Protein AF-A0A1G1I0J4-F1 (afdb_monomer)

Solvent-accessible surface area (backbone atoms only — not comparable to full-atom values): 11864 Å² total; per-residue (Å²): 143,89,82,72,76,65,64,62,59,55,53,54,56,58,59,62,63,64,77,77,73,84,79,89,71,80,68,67,68,74,65,78,72,69,70,76,75,71,46,73,70,61,49,38,72,76,44,68,74,47,47,76,44,82,46,76,45,63,32,46,61,67,43,21,49,52,41,18,64,76,69,74,46,91,80,60,48,61,62,40,74,49,57,38,31,46,31,34,56,61,92,81,60,100,81,50,75,71,26,33,30,38,54,45,80,39,81,52,100,79,42,57,27,37,37,35,42,26,30,37,92,53,20,39,75,45,67,48,70,78,46,41,80,60,39,90,69,63,48,66,76,59,54,56,70,47,52,76,43,42,90,90,51,55,59,51,50,36,85,49,84,69,35,64,76,76,39,76,72,40,39,74,45,45,86,99,34,52,70,60,39,36,49,52,33,50,51,54,52,50,50,43,44,48,28,56,64,71,73,74

Mean predicted aligned error: 11.21 Å

Secondary structure (DSSP, 8-state):
--SSSSHHHHHHHHHHSSSSS------------------HHHHHHHSTTEEEEEEEEEPPHHHHHHHHHHHTS----TT-EEEEEEEEETTT-TT-EEEEEEEEEEEETTEEEEEEEEEETTEEEEEEEEE-TTGGG--HHHHHTTTT--TTS--PBP-STTHHHHSSSPBPPPTT-HHHHHHHHHHHHHHHHHHHHHT-

Structure (mmCIF, N/CA/C/O backbone):
data_AF-A0A1G1I0J4-F1
#
_entry.id   AF-A0A1G1I0J4-F1
#
loop_
_atom_site.group_PDB
_atom_site.id
_atom_site.type_symbol
_atom_site.label_atom_id
_atom_site.label_alt_id
_atom_site.label_comp_id
_atom_site.label_asym_id
_atom_site.label_entity_id
_atom_site.label_seq_id
_atom_site.pdbx_PDB_ins_code
_atom_site.Cartn_x
_atom_site.Cartn_y
_atom_site.Cartn_z
_atom_site.occupancy
_atom_site.B_iso_or_equiv
_atom_site.auth_seq_id
_atom_site.auth_comp_id
_atom_site.auth_asym_id
_atom_site.auth_atom_id
_atom_site.pdbx_PDB_model_num
ATOM 1 N N . MET A 1 1 ? 37.172 71.445 -24.345 1.00 48.84 1 MET A N 1
ATOM 2 C CA . MET A 1 1 ? 36.444 70.303 -24.954 1.00 48.84 1 MET A CA 1
ATOM 3 C C . MET A 1 1 ? 36.468 69.061 -24.043 1.00 48.84 1 MET A C 1
ATOM 5 O O . MET A 1 1 ? 37.075 68.057 -24.376 1.00 48.84 1 MET A O 1
ATOM 9 N N . ARG A 1 2 ? 35.811 69.109 -22.872 1.00 50.59 2 ARG A N 1
ATOM 10 C CA . ARG A 1 2 ? 35.759 68.009 -21.875 1.00 50.59 2 ARG A CA 1
ATOM 11 C C . ARG A 1 2 ? 34.320 67.777 -21.378 1.00 50.59 2 ARG A C 1
ATOM 13 O O . ARG A 1 2 ? 34.053 67.747 -20.187 1.00 50.59 2 ARG A O 1
ATOM 20 N N . ARG A 1 3 ? 33.352 67.701 -22.297 1.00 47.78 3 ARG A N 1
ATOM 21 C CA . ARG A 1 3 ? 31.921 67.543 -21.949 1.00 47.78 3 ARG A CA 1
ATOM 22 C C . ARG A 1 3 ? 31.198 66.412 -22.685 1.00 47.78 3 ARG A C 1
ATOM 24 O O . ARG A 1 3 ? 29.986 66.318 -22.596 1.00 47.78 3 ARG A O 1
ATOM 31 N N . ARG A 1 4 ? 31.924 65.539 -23.396 1.00 47.69 4 ARG A N 1
ATOM 32 C CA . ARG A 1 4 ? 31.328 64.404 -24.130 1.00 47.69 4 ARG A CA 1
ATOM 33 C C . ARG A 1 4 ? 31.640 63.023 -23.551 1.00 47.69 4 ARG A C 1
ATOM 35 O O . ARG A 1 4 ? 31.017 62.062 -23.966 1.00 47.69 4 ARG A O 1
ATOM 42 N N . GLN A 1 5 ? 32.545 62.904 -22.579 1.00 46.12 5 GLN A N 1
ATOM 43 C CA . GLN A 1 5 ? 32.980 61.596 -22.062 1.00 46.12 5 GLN A CA 1
ATOM 44 C C . GLN A 1 5 ? 32.157 61.061 -20.879 1.00 46.12 5 GLN A C 1
ATOM 46 O O . GLN A 1 5 ? 32.266 59.884 -20.551 1.00 46.12 5 GLN A O 1
ATOM 51 N N . ILE A 1 6 ? 31.325 61.894 -20.245 1.00 49.91 6 ILE A N 1
ATOM 52 C CA . ILE A 1 6 ? 30.558 61.489 -19.054 1.00 49.91 6 ILE A CA 1
ATOM 53 C C . ILE A 1 6 ? 29.229 60.822 -19.450 1.00 49.91 6 ILE A C 1
ATOM 55 O O . ILE A 1 6 ? 28.788 59.893 -18.782 1.00 49.91 6 ILE A O 1
ATOM 59 N N . HIS A 1 7 ? 28.621 61.206 -20.578 1.00 43.75 7 HIS A N 1
ATOM 60 C CA . HIS A 1 7 ? 27.317 60.663 -20.981 1.00 43.75 7 HIS A CA 1
ATOM 61 C C . HIS A 1 7 ? 27.368 59.222 -21.508 1.00 43.75 7 HIS A C 1
ATOM 63 O O . HIS A 1 7 ? 26.403 58.491 -21.328 1.00 43.75 7 HIS A O 1
ATOM 69 N N . TYR A 1 8 ? 28.499 58.759 -22.050 1.00 46.84 8 TYR A N 1
ATOM 70 C CA . TYR A 1 8 ? 28.613 57.369 -22.519 1.00 46.84 8 TYR A CA 1
ATOM 71 C C . TYR A 1 8 ? 28.817 56.350 -21.390 1.00 46.84 8 TYR A C 1
ATOM 73 O O . TYR A 1 8 ? 28.480 55.184 -21.560 1.00 46.84 8 TYR A O 1
ATOM 81 N N . ARG A 1 9 ? 29.331 56.767 -20.223 1.00 45.78 9 ARG A N 1
ATOM 82 C CA . ARG A 1 9 ? 29.515 55.860 -19.074 1.00 45.78 9 ARG A CA 1
ATOM 83 C C . ARG A 1 9 ? 28.232 55.642 -18.279 1.00 45.78 9 ARG A C 1
ATOM 85 O O . ARG A 1 9 ? 28.020 54.545 -17.781 1.00 45.78 9 ARG A O 1
ATOM 92 N N . VAL A 1 10 ? 27.368 56.654 -18.199 1.00 49.25 10 VAL A N 1
ATOM 93 C CA . VAL A 1 10 ? 26.094 56.544 -17.472 1.00 49.25 10 VAL A CA 1
ATOM 94 C C . VAL A 1 10 ? 25.085 55.705 -18.260 1.00 49.25 10 VAL A C 1
ATOM 96 O O . VAL A 1 10 ? 24.436 54.846 -17.680 1.00 49.25 10 VAL A O 1
ATOM 99 N N . VAL A 1 11 ? 25.029 55.852 -19.590 1.00 50.38 11 VAL A N 1
ATOM 100 C CA . VAL A 1 11 ? 24.105 55.060 -20.425 1.00 50.38 11 VAL A CA 1
ATOM 101 C C . VAL A 1 11 ? 24.489 53.574 -20.464 1.00 50.38 11 VAL A C 1
ATOM 103 O O . VAL A 1 11 ? 23.606 52.722 -20.452 1.00 50.38 11 VAL A O 1
ATOM 106 N N . LEU A 1 12 ? 25.786 53.238 -20.437 1.00 47.47 12 LEU A N 1
ATOM 107 C CA . LEU A 1 12 ? 26.230 51.838 -20.481 1.00 47.47 12 LEU A CA 1
ATOM 108 C C . LEU A 1 12 ? 25.919 51.072 -19.180 1.00 47.47 12 LEU A C 1
ATOM 110 O O . LEU A 1 12 ? 25.590 49.891 -19.228 1.00 47.47 12 LEU A O 1
ATOM 114 N N . ILE A 1 13 ? 25.975 51.742 -18.024 1.00 51.25 13 ILE A N 1
ATOM 115 C CA . ILE A 1 13 ? 25.652 51.124 -16.726 1.00 51.25 13 ILE A CA 1
ATOM 116 C C . ILE A 1 13 ? 24.133 50.958 -16.570 1.00 51.25 13 ILE A C 1
ATOM 118 O O . ILE A 1 13 ? 23.676 49.953 -16.030 1.00 51.25 13 ILE A O 1
ATOM 122 N N . SER A 1 14 ? 23.336 51.882 -17.116 1.00 48.25 14 SER A N 1
ATOM 123 C CA . SER A 1 14 ? 21.875 51.753 -17.131 1.00 48.25 14 SER A CA 1
ATOM 124 C C . SER A 1 14 ? 21.368 50.675 -18.097 1.00 48.25 14 SER A C 1
ATOM 126 O O . SER A 1 14 ? 20.328 50.084 -17.826 1.00 48.25 14 SER A O 1
ATOM 128 N N . LEU A 1 15 ? 22.096 50.365 -19.180 1.00 46.62 15 LEU A N 1
ATOM 129 C CA . LEU A 1 15 ? 21.733 49.262 -20.083 1.00 46.62 15 LEU A CA 1
ATOM 130 C C . LEU A 1 15 ? 22.139 47.878 -19.546 1.00 46.62 15 LEU A C 1
ATOM 132 O O . LEU A 1 15 ? 21.478 46.893 -19.863 1.00 46.62 15 LEU A O 1
ATOM 136 N N . LEU A 1 16 ? 23.186 47.787 -18.714 1.00 46.91 16 LEU A N 1
ATOM 137 C CA . LEU A 1 16 ? 23.598 46.514 -18.100 1.00 46.91 16 LEU A CA 1
ATOM 138 C C . LEU A 1 16 ? 22.706 46.095 -16.915 1.00 46.91 16 LEU A C 1
ATOM 140 O O . LEU A 1 16 ? 22.648 44.915 -16.584 1.00 46.91 16 LEU A O 1
ATOM 144 N N . GLY A 1 17 ? 22.000 47.041 -16.286 1.00 44.47 17 GLY A N 1
ATOM 145 C CA . GLY A 1 17 ? 21.121 46.779 -15.138 1.00 44.47 17 GLY A CA 1
ATOM 146 C C . GLY A 1 17 ? 19.719 46.267 -15.491 1.00 44.47 17 GLY A C 1
ATOM 147 O O . GLY A 1 17 ? 19.030 45.747 -14.621 1.00 44.47 17 GLY A O 1
ATOM 148 N N . VAL A 1 18 ? 19.294 46.384 -16.754 1.00 48.28 18 VAL A N 1
ATOM 149 C CA . VAL A 1 18 ? 17.933 46.011 -17.200 1.00 48.28 18 VAL A CA 1
ATOM 150 C C . VAL A 1 18 ? 17.879 44.601 -17.812 1.00 48.28 18 VAL A C 1
ATOM 152 O O . VAL A 1 18 ? 16.803 44.048 -17.996 1.00 48.28 18 VAL A O 1
ATOM 155 N N . LEU A 1 19 ? 19.028 43.958 -18.048 1.00 47.59 19 LEU A N 1
ATOM 156 C CA . LEU A 1 19 ? 19.106 42.587 -18.580 1.00 47.59 19 LEU A CA 1
ATOM 157 C C . LEU A 1 19 ? 19.228 41.490 -17.506 1.00 47.59 19 LEU A C 1
ATOM 159 O O . LEU A 1 19 ? 19.313 40.316 -17.852 1.00 47.59 19 LEU A O 1
ATOM 163 N N . LEU A 1 20 ? 19.228 41.840 -16.215 1.00 47.88 20 LEU A N 1
ATOM 164 C CA . LEU A 1 20 ? 19.399 40.878 -15.111 1.00 47.88 20 LEU A CA 1
ATOM 165 C C . LEU A 1 20 ? 18.133 40.618 -14.287 1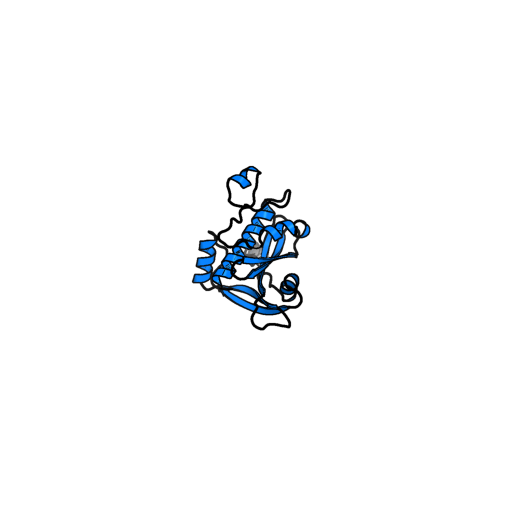.00 47.88 20 LEU A C 1
ATOM 167 O O . LEU A 1 20 ? 18.169 39.837 -13.340 1.00 47.88 20 LEU A O 1
ATOM 171 N N . VAL A 1 21 ? 17.006 41.234 -14.642 1.00 48.47 21 VAL A N 1
ATOM 172 C CA . VAL A 1 21 ? 15.746 41.063 -13.913 1.00 48.47 21 VAL A CA 1
ATOM 173 C C . VAL A 1 21 ? 14.610 40.907 -14.912 1.00 48.47 21 VAL A C 1
ATOM 175 O O . VAL A 1 21 ? 13.925 41.876 -15.210 1.00 48.47 21 VAL A O 1
ATOM 178 N N . GLN A 1 22 ? 14.447 39.697 -15.456 1.00 45.75 22 GLN A N 1
ATOM 179 C CA . GLN A 1 22 ? 13.156 39.012 -15.647 1.00 45.75 22 GLN A CA 1
ATOM 180 C C . GLN A 1 22 ? 13.304 37.775 -16.542 1.00 45.75 22 GLN A C 1
ATOM 182 O O . GLN A 1 22 ? 13.913 37.829 -17.604 1.00 45.75 22 GLN A O 1
ATOM 187 N N . GLY A 1 23 ? 12.695 36.670 -16.102 1.00 37.25 23 GLY A N 1
ATOM 188 C CA . GLY A 1 23 ? 12.593 35.416 -16.849 1.00 37.25 23 GLY A CA 1
ATOM 189 C C . GLY A 1 23 ? 13.261 34.257 -16.115 1.00 37.25 23 GLY A C 1
ATOM 190 O O . GLY A 1 23 ? 14.267 33.729 -16.560 1.00 37.25 23 GLY A O 1
ATOM 191 N N . CYS A 1 24 ? 12.837 33.935 -14.894 1.00 47.84 24 CYS A N 1
ATOM 192 C CA . CYS A 1 24 ? 11.869 32.848 -14.698 1.00 47.84 24 CYS A CA 1
A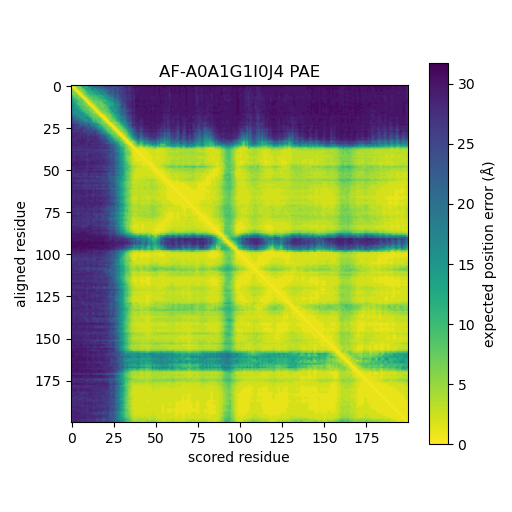TOM 193 C C . CYS A 1 24 ? 12.248 31.559 -15.445 1.00 47.84 24 CYS A C 1
ATOM 195 O O . CYS A 1 24 ? 11.543 31.106 -16.336 1.00 47.84 24 CYS A O 1
ATOM 197 N N . ALA A 1 25 ? 13.329 30.929 -15.004 1.00 40.66 25 ALA A N 1
ATOM 198 C CA . ALA A 1 25 ? 13.389 29.478 -14.949 1.00 40.66 25 ALA A CA 1
ATOM 199 C C . ALA A 1 25 ? 13.874 29.083 -13.552 1.00 40.66 25 ALA A C 1
ATOM 201 O O . ALA A 1 25 ? 14.866 28.385 -13.382 1.00 40.66 25 ALA A O 1
ATOM 202 N N . TYR A 1 26 ? 13.110 29.488 -12.532 1.00 37.84 26 TYR A N 1
ATOM 203 C CA . TYR A 1 26 ? 12.884 28.576 -11.416 1.00 37.84 26 TYR A CA 1
ATOM 204 C C . TYR A 1 26 ? 12.003 27.452 -11.980 1.00 37.84 26 TYR A C 1
ATOM 206 O O . TYR A 1 26 ? 10.824 27.332 -11.671 1.00 37.84 26 TYR A O 1
ATOM 214 N N . LEU A 1 27 ? 12.590 26.639 -12.866 1.00 34.12 27 LEU A N 1
ATOM 215 C CA . LEU A 1 27 ? 12.359 25.212 -12.817 1.00 34.12 27 LEU A CA 1
ATOM 216 C C . LEU A 1 27 ? 12.890 24.854 -11.438 1.00 34.12 27 LEU A C 1
ATOM 218 O O . LEU A 1 27 ? 14.065 24.538 -11.251 1.00 34.12 27 LEU A O 1
ATOM 222 N N . GLN A 1 28 ? 12.006 25.020 -10.454 1.00 35.97 28 GLN A N 1
ATOM 223 C CA . GLN A 1 28 ? 11.907 24.096 -9.356 1.00 35.97 28 GLN A CA 1
ATOM 224 C C . GLN A 1 28 ? 12.055 22.759 -10.066 1.00 35.97 28 GLN A C 1
ATOM 226 O O . GLN A 1 28 ? 11.163 22.339 -10.802 1.00 35.97 28 GLN A O 1
ATOM 231 N N . HIS A 1 29 ? 13.266 22.194 -10.007 1.00 33.12 29 HIS A N 1
ATOM 232 C CA . HIS A 1 29 ? 13.394 20.764 -10.116 1.00 33.12 29 HIS A CA 1
ATOM 233 C C . HIS A 1 29 ? 12.263 20.301 -9.211 1.00 33.12 29 HIS A C 1
ATOM 235 O O . HIS A 1 29 ? 12.288 20.587 -8.010 1.00 33.12 29 HIS A O 1
ATOM 241 N N . GLU A 1 30 ? 11.214 19.730 -9.811 1.00 35.47 30 GLU A N 1
ATOM 242 C CA . GLU A 1 30 ? 10.551 18.603 -9.198 1.00 35.47 30 GLU A CA 1
ATOM 243 C C . GLU A 1 30 ? 11.722 17.803 -8.677 1.00 35.47 30 GLU A C 1
ATOM 245 O O . GLU A 1 30 ? 12.489 17.215 -9.445 1.00 35.47 30 GLU A O 1
ATOM 250 N N . THR A 1 31 ? 11.993 17.996 -7.385 1.00 34.91 31 THR A N 1
ATOM 251 C CA . THR A 1 31 ? 12.846 17.138 -6.606 1.00 34.91 31 THR A CA 1
ATOM 252 C C . THR A 1 31 ? 12.400 15.791 -7.101 1.00 34.91 31 THR A C 1
ATOM 254 O O . THR A 1 31 ? 11.210 15.495 -6.972 1.00 34.91 31 THR A O 1
ATOM 257 N N . GLN A 1 32 ? 13.273 15.077 -7.819 1.00 37.56 32 GLN A N 1
ATOM 258 C CA . GLN A 1 32 ? 13.040 13.675 -8.088 1.00 37.56 32 GLN A CA 1
ATOM 259 C C . GLN A 1 32 ? 12.699 13.151 -6.705 1.00 37.56 32 GLN A C 1
ATOM 261 O O . GLN A 1 32 ? 13.564 13.155 -5.825 1.00 37.56 32 GLN A O 1
ATOM 266 N N . GLU A 1 33 ? 11.404 12.933 -6.457 1.00 40.75 33 GLU A N 1
ATOM 267 C CA . GLU A 1 33 ? 10.900 12.392 -5.216 1.00 40.75 33 GLU A CA 1
ATOM 268 C C . GLU A 1 33 ? 11.506 11.009 -5.278 1.00 40.75 33 GLU A C 1
ATOM 270 O O . GLU A 1 33 ? 10.964 10.121 -5.930 1.00 40.75 33 GLU A O 1
ATOM 275 N N . HIS A 1 34 ? 12.732 10.871 -4.762 1.00 39.94 34 HIS A N 1
ATOM 276 C CA . HIS A 1 34 ? 13.347 9.579 -4.600 1.00 39.94 34 HIS A CA 1
ATOM 277 C C . HIS A 1 34 ? 12.283 8.803 -3.838 1.00 39.94 34 HIS A C 1
ATOM 279 O O . HIS A 1 34 ? 11.911 9.253 -2.743 1.00 39.94 34 HIS A O 1
ATOM 285 N N . PRO A 1 35 ? 11.703 7.753 -4.446 1.00 53.16 35 PRO A N 1
ATOM 286 C CA . PRO A 1 35 ? 10.602 7.041 -3.830 1.00 53.16 35 PRO A CA 1
ATOM 287 C C . PRO A 1 35 ? 11.058 6.684 -2.423 1.00 53.16 35 PRO A C 1
ATOM 289 O O . PRO A 1 35 ? 12.215 6.286 -2.248 1.00 53.16 35 PRO A O 1
ATOM 292 N N . ILE A 1 36 ? 10.211 6.945 -1.419 1.00 63.41 36 ILE A N 1
ATOM 293 C CA . ILE A 1 36 ? 10.566 6.710 -0.018 1.00 63.41 36 ILE A CA 1
ATOM 294 C C . ILE A 1 36 ? 11.090 5.277 0.056 1.00 63.41 36 ILE A C 1
ATOM 296 O O . ILE A 1 36 ? 10.346 4.324 -0.169 1.00 63.41 36 ILE A O 1
ATOM 300 N N . ALA A 1 37 ? 12.395 5.133 0.278 1.00 77.88 37 ALA A N 1
ATOM 301 C CA . ALA A 1 37 ? 13.033 3.838 0.157 1.00 77.88 37 ALA A CA 1
ATOM 302 C C . ALA A 1 37 ? 12.623 2.991 1.361 1.00 77.88 37 ALA A C 1
ATOM 304 O O . ALA A 1 37 ? 12.864 3.367 2.514 1.00 77.88 37 ALA A O 1
ATOM 305 N N . ILE A 1 38 ? 11.986 1.853 1.095 1.00 89.25 38 ILE A N 1
ATOM 306 C CA . ILE A 1 38 ? 11.718 0.849 2.118 1.00 89.25 38 ILE A CA 1
ATOM 307 C C . ILE A 1 38 ? 13.042 0.356 2.711 1.00 89.25 38 ILE A C 1
ATOM 309 O O . ILE A 1 38 ? 14.005 0.089 1.993 1.00 89.25 38 ILE A O 1
ATOM 313 N N . THR A 1 39 ? 13.095 0.219 4.033 1.00 91.38 39 THR A N 1
ATOM 314 C CA . THR A 1 39 ? 14.265 -0.300 4.751 1.00 91.38 39 THR A CA 1
ATOM 315 C C . THR A 1 39 ? 13.979 -1.663 5.379 1.00 91.38 39 THR A C 1
ATOM 317 O O . THR A 1 39 ? 12.829 -2.033 5.612 1.00 91.38 39 THR A O 1
ATOM 320 N N . GLU A 1 40 ? 15.028 -2.406 5.741 1.00 90.94 40 GLU A N 1
ATOM 321 C CA . GLU A 1 40 ? 14.878 -3.669 6.480 1.00 90.94 40 GLU A CA 1
ATOM 322 C C . GLU A 1 40 ? 14.123 -3.471 7.804 1.00 90.94 40 GLU A C 1
ATOM 324 O O . GLU A 1 40 ? 13.311 -4.308 8.198 1.00 90.94 40 GLU A O 1
ATOM 329 N N . ARG A 1 41 ? 14.339 -2.330 8.475 1.00 91.50 41 ARG A N 1
ATOM 330 C CA . ARG A 1 41 ? 13.622 -1.982 9.706 1.00 91.50 41 ARG A CA 1
ATOM 331 C C . ARG A 1 41 ? 12.120 -1.866 9.464 1.00 91.50 41 ARG A C 1
ATOM 333 O O . ARG A 1 41 ? 11.350 -2.292 10.318 1.00 91.50 41 ARG A O 1
ATOM 340 N N . ASP A 1 42 ? 11.723 -1.338 8.312 1.00 92.25 42 ASP A N 1
ATOM 341 C CA . ASP A 1 42 ? 10.318 -1.223 7.932 1.00 92.25 42 ASP A CA 1
ATOM 342 C C . ASP A 1 42 ? 9.697 -2.607 7.709 1.00 92.25 42 ASP A C 1
ATOM 344 O O . ASP A 1 42 ? 8.649 -2.918 8.272 1.00 92.25 42 ASP A O 1
ATOM 348 N N . ALA A 1 43 ? 10.385 -3.496 6.986 1.00 90.44 43 ALA A N 1
ATOM 349 C CA . ALA A 1 43 ? 9.939 -4.881 6.823 1.00 90.44 43 ALA A CA 1
ATOM 350 C C . ALA A 1 43 ? 9.849 -5.628 8.171 1.00 90.44 43 ALA A C 1
ATOM 352 O O . ALA A 1 43 ? 8.921 -6.412 8.401 1.00 90.44 43 ALA A O 1
ATOM 353 N N . ALA A 1 44 ? 10.770 -5.342 9.095 1.00 91.50 44 ALA A N 1
ATOM 354 C CA . ALA A 1 44 ? 10.786 -5.920 10.433 1.00 91.50 44 ALA A CA 1
ATOM 355 C C . ALA A 1 44 ? 9.650 -5.431 11.345 1.00 91.50 44 ALA A C 1
ATOM 357 O O . ALA A 1 44 ? 9.313 -6.146 12.292 1.00 91.50 44 ALA A O 1
ATOM 358 N N . LEU A 1 45 ? 9.038 -4.269 11.066 1.00 91.94 45 LEU A N 1
ATOM 359 C CA . LEU A 1 45 ? 7.822 -3.828 11.762 1.00 91.94 45 LEU A CA 1
ATOM 360 C C . LEU A 1 45 ? 6.666 -4.800 11.506 1.00 91.94 45 LEU A C 1
ATOM 362 O O . LEU A 1 45 ? 5.944 -5.152 12.436 1.00 91.94 45 LEU A O 1
ATOM 366 N N . LEU A 1 46 ? 6.516 -5.271 10.263 1.00 91.38 46 LEU A N 1
ATOM 367 C CA . LEU A 1 46 ? 5.466 -6.228 9.916 1.00 91.38 46 LEU A CA 1
ATOM 368 C C . LEU A 1 46 ? 5.834 -7.656 10.313 1.00 91.38 46 LEU A C 1
ATOM 370 O O . LEU A 1 46 ? 4.986 -8.377 10.835 1.00 91.38 46 LEU A O 1
ATOM 374 N N . HIS A 1 47 ? 7.078 -8.080 10.092 1.00 90.88 47 HIS A N 1
ATOM 375 C CA . HIS A 1 47 ? 7.479 -9.485 10.232 1.00 90.88 47 HIS A CA 1
ATOM 376 C C . HIS A 1 47 ? 8.705 -9.671 11.125 1.00 90.88 47 HIS A C 1
ATOM 378 O O . HIS A 1 47 ? 9.743 -10.127 10.643 1.00 90.88 47 HIS A O 1
ATOM 384 N N . PRO A 1 48 ? 8.605 -9.395 12.438 1.00 87.75 48 PRO A N 1
ATOM 385 C CA . PRO A 1 48 ? 9.747 -9.475 13.338 1.00 87.75 48 PRO A CA 1
ATOM 386 C C . PRO A 1 48 ? 10.350 -10.884 13.351 1.00 87.75 48 PRO A C 1
ATOM 388 O O . PRO A 1 48 ? 9.633 -11.885 13.345 1.00 87.75 48 PRO A O 1
ATOM 391 N N . ARG A 1 49 ? 11.684 -10.961 13.452 1.00 86.12 49 ARG A N 1
ATOM 392 C CA . ARG A 1 49 ? 12.456 -12.222 13.454 1.00 86.12 49 ARG A CA 1
ATOM 393 C C . ARG A 1 49 ? 12.333 -13.018 12.146 1.00 86.12 49 ARG A C 1
ATOM 395 O O . ARG A 1 49 ? 12.268 -14.247 12.166 1.00 86.12 49 ARG A O 1
ATOM 402 N N . SER A 1 50 ? 12.330 -12.318 11.019 1.00 88.69 50 SER A N 1
ATOM 403 C CA . SER A 1 50 ? 12.399 -12.917 9.685 1.00 88.69 50 SER A CA 1
ATOM 404 C C . SER A 1 50 ? 13.746 -12.636 9.027 1.00 88.69 50 SER A C 1
ATOM 406 O O . SER A 1 50 ? 14.529 -11.820 9.510 1.00 88.69 50 SER A O 1
ATOM 408 N N . ARG A 1 51 ? 14.025 -13.337 7.930 1.00 88.38 51 ARG A N 1
ATOM 409 C CA . ARG A 1 51 ? 15.092 -12.982 6.997 1.00 88.38 51 ARG A CA 1
ATOM 410 C C . ARG A 1 51 ? 14.490 -12.139 5.880 1.00 88.38 51 ARG A C 1
ATOM 412 O O . ARG A 1 51 ? 13.430 -12.487 5.358 1.00 88.38 51 ARG A O 1
ATOM 419 N N . TYR A 1 52 ? 15.197 -11.081 5.504 1.00 90.62 52 TYR A N 1
ATOM 420 C CA . TYR A 1 52 ? 14.760 -10.125 4.495 1.00 90.62 52 TYR A CA 1
ATOM 421 C C . TYR A 1 52 ? 15.748 -10.110 3.330 1.00 90.62 52 TYR A C 1
ATOM 423 O O . TYR A 1 52 ? 16.962 -10.133 3.539 1.00 90.62 52 TYR A O 1
ATOM 431 N N . VAL A 1 53 ? 15.230 -10.080 2.106 1.00 90.94 53 VAL A N 1
ATOM 432 C CA . VAL A 1 53 ? 16.020 -9.880 0.888 1.00 90.94 53 VAL A CA 1
ATOM 433 C C . VAL A 1 53 ? 15.451 -8.667 0.171 1.00 90.94 53 VAL A C 1
ATOM 435 O O . VAL A 1 53 ? 14.264 -8.637 -0.140 1.00 90.94 53 VAL A O 1
ATOM 438 N N . SER A 1 54 ? 16.282 -7.646 -0.028 1.00 93.31 54 SER A N 1
ATOM 439 C CA . SER A 1 54 ? 15.879 -6.430 -0.732 1.00 93.31 54 SER A CA 1
ATOM 440 C C . SER A 1 54 ? 15.885 -6.669 -2.236 1.00 93.31 54 SER A C 1
ATOM 442 O O . SER A 1 54 ? 16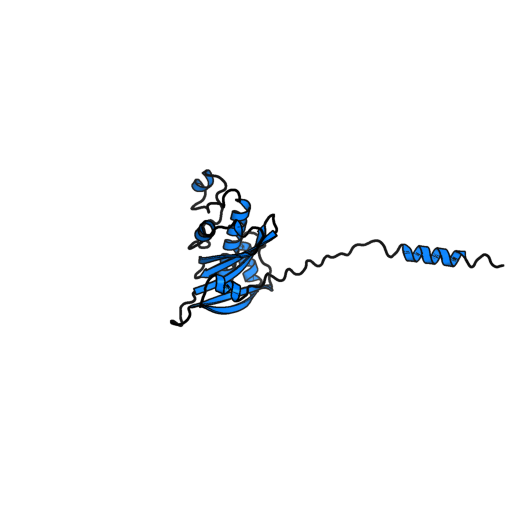.841 -7.229 -2.775 1.00 93.31 54 SER A O 1
ATOM 444 N N . HIS A 1 55 ? 14.838 -6.203 -2.904 1.00 91.88 55 HIS A N 1
ATOM 445 C CA . HIS A 1 55 ? 14.708 -6.207 -4.348 1.00 91.88 55 HIS A CA 1
ATOM 446 C C . HIS A 1 55 ? 14.411 -4.794 -4.833 1.00 91.88 55 HIS A C 1
ATOM 448 O O . HIS A 1 55 ? 13.612 -4.071 -4.243 1.00 91.88 55 HIS A O 1
ATOM 454 N N . HIS A 1 56 ? 15.059 -4.428 -5.932 1.00 91.75 56 HIS A N 1
ATOM 455 C CA . HIS A 1 56 ? 14.798 -3.202 -6.667 1.00 91.75 56 HIS A CA 1
ATOM 456 C C . HIS A 1 56 ? 14.668 -3.587 -8.132 1.00 91.75 56 HIS A C 1
ATOM 458 O O . HIS A 1 56 ? 15.571 -4.223 -8.683 1.00 91.75 56 HIS A O 1
ATOM 464 N N . ARG A 1 57 ? 13.535 -3.259 -8.745 1.00 89.88 57 ARG A N 1
ATOM 465 C CA . ARG A 1 57 ? 13.237 -3.660 -10.116 1.00 89.88 57 ARG A CA 1
ATOM 466 C C . ARG A 1 57 ? 12.619 -2.503 -10.880 1.00 89.88 57 ARG A C 1
ATOM 468 O O . ARG A 1 57 ? 11.659 -1.900 -10.416 1.00 89.88 57 ARG A O 1
ATOM 475 N N . HIS A 1 58 ? 13.169 -2.230 -12.055 1.00 93.00 58 HIS A N 1
ATOM 476 C CA . HIS A 1 58 ? 12.565 -1.312 -13.010 1.00 93.00 58 HIS A CA 1
ATOM 477 C C . HIS A 1 58 ? 11.362 -1.982 -13.674 1.00 93.00 58 HIS A C 1
ATOM 479 O O . HIS A 1 58 ? 11.463 -3.126 -14.133 1.00 93.00 58 HIS A O 1
ATOM 485 N N . LEU A 1 59 ? 10.233 -1.278 -13.720 1.00 94.12 59 LEU A N 1
ATOM 486 C CA . LEU A 1 59 ? 9.046 -1.749 -14.422 1.00 94.12 59 LEU A CA 1
ATOM 487 C C . LEU A 1 59 ? 9.289 -1.751 -15.927 1.00 94.12 59 LEU A C 1
ATOM 489 O O . LEU A 1 59 ? 9.687 -0.746 -16.518 1.00 94.12 59 LEU A O 1
ATOM 493 N N . SER A 1 60 ? 8.982 -2.870 -16.578 1.00 96.00 60 SER A N 1
ATOM 494 C CA . SER A 1 60 ? 8.880 -2.872 -18.034 1.00 96.00 60 SER A CA 1
ATOM 495 C C . SER A 1 60 ? 7.690 -2.022 -18.498 1.00 96.00 60 SER A C 1
ATOM 497 O O . SER A 1 60 ? 6.733 -1.787 -17.757 1.00 96.00 60 SER A O 1
ATOM 499 N N . THR A 1 61 ? 7.710 -1.593 -19.764 1.00 97.12 61 THR A N 1
ATOM 500 C CA . THR A 1 61 ? 6.572 -0.896 -20.388 1.00 97.12 61 THR A CA 1
ATOM 501 C C . THR A 1 61 ? 5.277 -1.698 -20.269 1.00 97.12 61 THR A C 1
ATOM 503 O O . THR A 1 61 ? 4.220 -1.131 -20.015 1.00 97.12 61 THR A O 1
ATOM 506 N N . GLU A 1 62 ? 5.364 -3.019 -20.427 1.00 97.00 62 GLU A N 1
ATOM 507 C CA . GLU A 1 62 ? 4.213 -3.913 -20.353 1.00 97.00 62 GLU A CA 1
ATOM 508 C C . GLU A 1 62 ? 3.657 -4.027 -18.927 1.00 97.00 62 GLU A C 1
ATOM 510 O O . GLU A 1 62 ? 2.443 -3.996 -18.744 1.00 97.00 62 GLU A O 1
ATOM 515 N N . GLU A 1 63 ? 4.518 -4.104 -17.911 1.00 97.19 63 GLU A N 1
ATOM 516 C CA . GLU A 1 63 ? 4.083 -4.125 -16.508 1.00 97.19 63 GLU A CA 1
ATOM 517 C C . GLU A 1 63 ? 3.424 -2.812 -16.104 1.00 97.19 63 GLU A C 1
ATOM 519 O O . GLU A 1 63 ? 2.323 -2.829 -15.558 1.00 97.19 63 GLU A O 1
ATOM 524 N N . SER A 1 64 ? 4.045 -1.677 -16.437 1.00 97.12 64 SER A N 1
ATOM 525 C CA . SER A 1 64 ? 3.464 -0.360 -16.161 1.00 97.12 64 SER A CA 1
ATOM 526 C C . SER A 1 64 ? 2.104 -0.190 -16.851 1.00 97.12 64 SER A C 1
ATOM 528 O O . SER A 1 64 ? 1.140 0.254 -16.225 1.00 97.12 64 SER A O 1
ATOM 530 N N . ARG A 1 65 ? 1.982 -0.628 -18.114 1.00 97.62 65 ARG A N 1
ATOM 531 C CA . ARG A 1 65 ? 0.710 -0.626 -18.849 1.00 97.62 65 ARG A CA 1
ATOM 532 C C . ARG A 1 65 ? -0.360 -1.453 -18.132 1.00 97.62 65 ARG A C 1
ATOM 534 O O . ARG A 1 65 ? -1.444 -0.930 -17.894 1.00 97.62 65 ARG A O 1
ATOM 541 N N . ARG A 1 66 ? -0.059 -2.699 -17.743 1.00 96.75 66 ARG A N 1
ATOM 542 C CA . ARG A 1 66 ? -1.010 -3.571 -17.024 1.00 96.75 66 ARG A CA 1
ATOM 543 C C . ARG A 1 66 ? -1.450 -2.977 -15.690 1.00 96.75 66 ARG A C 1
ATOM 545 O O . ARG A 1 66 ? -2.637 -3.021 -15.375 1.00 96.75 66 ARG A O 1
ATOM 552 N N . ILE A 1 67 ? -0.515 -2.405 -14.929 1.00 97.56 67 ILE A N 1
ATOM 553 C CA . ILE A 1 67 ? -0.815 -1.758 -13.646 1.00 97.56 67 ILE A CA 1
ATOM 554 C C . ILE A 1 67 ? -1.812 -0.612 -13.855 1.00 97.56 67 ILE A C 1
ATOM 556 O O . ILE A 1 67 ? -2.854 -0.561 -13.199 1.00 97.56 67 ILE A O 1
ATOM 560 N N . ASN A 1 68 ? -1.527 0.275 -14.809 1.00 97.69 68 ASN A N 1
ATOM 561 C CA . ASN A 1 68 ? -2.363 1.440 -15.091 1.00 97.69 68 ASN A CA 1
ATOM 562 C C . ASN A 1 68 ? -3.738 1.048 -15.655 1.00 97.69 68 ASN A C 1
ATOM 564 O O . ASN A 1 68 ? -4.751 1.614 -15.247 1.00 97.69 68 ASN A O 1
ATOM 568 N N . GLU A 1 69 ? -3.802 0.045 -16.538 1.00 96.88 69 GLU A N 1
ATOM 569 C CA . GLU A 1 69 ? -5.065 -0.498 -17.060 1.00 96.88 69 GLU A CA 1
ATOM 570 C C . GLU A 1 69 ? -5.942 -1.059 -15.936 1.00 96.88 69 GLU A C 1
ATOM 572 O O . GLU A 1 69 ? -7.139 -0.773 -15.887 1.00 96.88 69 GLU A O 1
ATOM 577 N N . ARG A 1 70 ? -5.357 -1.803 -14.990 1.00 95.81 70 ARG A N 1
ATOM 578 C CA . ARG A 1 70 ? -6.111 -2.406 -13.882 1.00 95.81 70 ARG A CA 1
ATOM 579 C C . ARG A 1 70 ? -6.571 -1.381 -12.841 1.00 95.81 70 ARG A C 1
ATOM 581 O O . ARG A 1 70 ? -7.621 -1.556 -12.216 1.00 95.81 70 ARG A O 1
ATOM 588 N N . LEU A 1 71 ? -5.819 -0.297 -12.665 1.00 95.12 71 LEU A N 1
ATOM 589 C CA . LEU A 1 71 ? -6.182 0.807 -11.770 1.00 95.12 71 LEU A CA 1
ATOM 590 C C . LEU A 1 71 ? -7.099 1.849 -12.429 1.00 95.12 71 LEU A C 1
ATOM 592 O O . LEU A 1 71 ? -7.791 2.575 -11.714 1.00 95.12 71 LEU A O 1
ATOM 596 N N . GLY A 1 72 ? -7.151 1.897 -13.762 1.00 95.38 72 GLY A N 1
ATOM 597 C CA . GLY A 1 72 ? -7.964 2.841 -14.535 1.00 95.38 72 GLY A CA 1
ATOM 598 C C . GLY A 1 72 ? -7.392 4.263 -14.605 1.00 95.38 72 GLY A C 1
ATOM 599 O O . GLY A 1 72 ? -8.097 5.179 -15.021 1.00 95.38 72 GLY A O 1
ATOM 600 N N . HIS A 1 73 ? -6.142 4.467 -14.181 1.00 93.31 73 HIS A N 1
ATOM 601 C CA . HIS A 1 73 ? -5.437 5.752 -14.197 1.00 93.31 73 HIS A CA 1
ATOM 602 C C . HIS A 1 73 ? -3.913 5.539 -14.217 1.00 93.31 73 HIS A C 1
ATOM 604 O O . HIS A 1 73 ? -3.430 4.435 -13.971 1.00 93.31 73 HIS A O 1
ATOM 610 N N . GLU A 1 74 ? -3.144 6.592 -14.511 1.00 93.69 74 GLU A N 1
ATOM 611 C CA . GLU A 1 74 ? -1.676 6.545 -14.454 1.00 93.69 74 GLU A CA 1
ATOM 612 C C . GLU A 1 74 ? -1.211 6.477 -12.990 1.00 93.69 74 GLU A C 1
ATOM 614 O O . GLU A 1 74 ? -1.288 7.461 -12.257 1.00 93.69 74 GLU A O 1
ATOM 619 N N . ALA A 1 75 ? -0.751 5.302 -12.564 1.00 92.19 75 ALA A N 1
ATOM 620 C CA . ALA A 1 75 ? -0.236 5.039 -11.222 1.00 92.19 75 ALA A CA 1
ATOM 621 C C . ALA A 1 75 ? 1.263 4.715 -11.210 1.00 92.19 75 ALA A C 1
ATOM 623 O O . ALA A 1 75 ? 1.908 4.896 -10.177 1.00 92.19 75 ALA A O 1
ATOM 624 N N . THR A 1 76 ? 1.794 4.219 -12.332 1.00 93.25 76 THR A N 1
ATOM 625 C CA . THR A 1 76 ? 3.223 3.953 -12.535 1.00 93.25 76 THR A CA 1
ATOM 626 C C . THR A 1 76 ? 3.676 4.355 -13.935 1.00 93.25 76 THR A C 1
ATOM 628 O O . THR A 1 76 ? 2.850 4.524 -14.839 1.00 93.25 76 THR A O 1
ATOM 631 N N . ARG A 1 77 ? 4.991 4.449 -14.142 1.00 94.69 77 ARG A N 1
ATOM 632 C CA . ARG A 1 77 ? 5.615 4.711 -15.446 1.00 94.69 77 ARG A CA 1
ATOM 633 C C . ARG A 1 77 ? 6.568 3.588 -15.868 1.00 94.69 77 ARG A C 1
ATOM 635 O O . ARG A 1 77 ? 7.116 2.888 -15.016 1.00 94.69 77 ARG A O 1
ATOM 642 N N . PRO A 1 78 ? 6.814 3.414 -17.181 1.00 93.94 78 PRO A N 1
ATOM 643 C CA . PRO A 1 78 ? 7.907 2.569 -17.643 1.00 93.94 78 PRO A CA 1
ATOM 644 C C . PRO A 1 78 ? 9.233 3.018 -17.021 1.00 93.94 78 PRO A C 1
ATOM 646 O O . PRO A 1 78 ? 9.466 4.216 -16.874 1.00 93.94 78 PRO A O 1
ATOM 649 N N . ASP A 1 79 ? 10.088 2.053 -16.690 1.00 93.06 79 ASP A N 1
ATOM 650 C CA . ASP A 1 79 ? 11.386 2.250 -16.033 1.00 93.06 79 ASP A CA 1
ATOM 651 C C . ASP A 1 79 ? 11.317 2.813 -14.600 1.00 93.06 79 ASP A C 1
ATOM 653 O O . ASP A 1 79 ? 12.348 3.071 -13.978 1.00 93.06 79 ASP A O 1
ATOM 657 N N . GLU A 1 80 ? 10.119 2.955 -14.023 1.00 92.88 80 GLU A N 1
ATOM 658 C CA . GLU A 1 80 ? 9.971 3.300 -12.611 1.00 92.88 80 GLU A CA 1
ATOM 659 C C . GLU A 1 80 ? 10.559 2.195 -11.725 1.00 92.88 80 GLU A C 1
ATOM 661 O O . GLU A 1 80 ? 10.299 1.004 -11.923 1.00 92.88 80 GLU A O 1
ATOM 666 N N . LEU A 1 81 ? 11.376 2.597 -10.749 1.00 92.31 81 LEU A N 1
ATOM 667 C CA . LEU A 1 81 ? 12.033 1.686 -9.822 1.00 92.31 81 LEU A CA 1
ATOM 668 C C . LEU A 1 81 ? 11.096 1.337 -8.663 1.00 92.31 81 LEU A C 1
ATOM 670 O O . LEU A 1 81 ? 10.821 2.180 -7.811 1.00 92.31 81 LEU A O 1
ATOM 674 N N . ILE A 1 82 ? 10.684 0.073 -8.578 1.00 93.12 82 ILE A N 1
ATOM 675 C CA . ILE A 1 82 ? 9.915 -0.452 -7.447 1.00 93.12 82 ILE A CA 1
ATOM 676 C C . ILE A 1 82 ? 10.857 -1.173 -6.483 1.00 93.12 82 ILE A C 1
ATOM 678 O O . ILE A 1 82 ? 11.567 -2.108 -6.866 1.00 93.12 82 ILE A O 1
ATOM 682 N N . GLY A 1 83 ? 10.863 -0.726 -5.226 1.00 93.31 83 GLY A N 1
ATOM 683 C CA . GLY A 1 83 ? 11.612 -1.332 -4.127 1.00 93.31 83 GLY A CA 1
ATOM 684 C C . GLY A 1 83 ? 10.703 -2.138 -3.201 1.00 93.31 83 GLY A C 1
ATOM 685 O O . GLY A 1 83 ? 9.651 -1.655 -2.788 1.00 93.31 83 GLY A O 1
ATOM 686 N N . TYR A 1 84 ? 11.114 -3.354 -2.847 1.00 94.94 84 TYR A N 1
ATOM 687 C CA . TYR A 1 84 ? 10.386 -4.213 -1.911 1.00 94.94 84 TYR A CA 1
ATOM 688 C C . TYR A 1 84 ? 11.325 -5.173 -1.173 1.00 94.94 84 TYR A C 1
ATOM 690 O O . TYR A 1 84 ? 12.488 -5.354 -1.543 1.00 94.94 84 TYR A O 1
ATOM 698 N N . TYR A 1 85 ? 10.818 -5.810 -0.118 1.00 94.88 85 TYR A N 1
ATOM 699 C CA . TYR A 1 85 ? 11.528 -6.872 0.597 1.00 94.88 85 TYR A CA 1
ATOM 700 C C . TYR A 1 85 ? 10.784 -8.198 0.503 1.00 94.88 85 TYR A C 1
ATOM 702 O O . TYR A 1 85 ? 9.640 -8.294 0.938 1.00 94.88 85 TYR A O 1
ATOM 710 N N . ALA A 1 86 ? 11.459 -9.240 0.023 1.00 92.88 86 ALA A N 1
ATOM 711 C CA . ALA A 1 86 ? 10.995 -10.613 0.180 1.00 92.88 86 ALA A CA 1
ATOM 712 C C . ALA A 1 86 ? 11.295 -11.087 1.610 1.00 92.88 86 ALA A C 1
ATOM 714 O O . ALA A 1 86 ? 12.411 -10.909 2.118 1.00 92.88 86 ALA A O 1
ATOM 715 N N . VAL A 1 87 ? 10.302 -11.680 2.275 1.00 91.50 87 VAL A N 1
ATOM 716 C CA . VAL A 1 87 ? 10.372 -12.063 3.690 1.00 91.50 87 VAL A CA 1
ATOM 717 C C . VAL A 1 87 ? 10.216 -13.569 3.853 1.00 91.50 87 VAL A C 1
ATOM 719 O O . VAL A 1 87 ? 9.246 -14.168 3.395 1.00 91.50 87 VAL A O 1
ATOM 722 N N . THR A 1 88 ? 11.142 -14.190 4.587 1.00 87.81 88 THR A N 1
ATOM 723 C CA . THR A 1 88 ? 11.110 -15.627 4.915 1.00 87.81 88 THR A CA 1
ATOM 724 C C . THR A 1 88 ? 11.253 -15.854 6.421 1.00 87.81 88 THR A C 1
ATOM 726 O O . THR A 1 88 ? 12.021 -15.176 7.107 1.00 87.81 88 THR A O 1
ATOM 729 N N . ARG A 1 89 ? 10.498 -16.806 6.981 1.00 78.00 89 ARG A N 1
ATOM 730 C CA . ARG A 1 89 ? 10.466 -17.053 8.435 1.00 78.00 89 ARG A CA 1
ATOM 731 C C . ARG A 1 89 ? 11.759 -17.713 8.950 1.00 78.00 89 ARG A C 1
ATOM 733 O O . ARG A 1 89 ? 12.152 -18.773 8.472 1.00 78.00 89 ARG A O 1
ATOM 740 N N . TRP A 1 90 ? 12.359 -17.165 10.011 1.00 67.69 90 TRP A N 1
ATOM 741 C CA . TRP A 1 90 ? 13.475 -17.781 10.761 1.00 67.69 90 TRP A CA 1
ATOM 742 C C . TRP A 1 90 ? 12.942 -18.641 11.941 1.00 67.69 90 TRP A C 1
ATOM 744 O O . TRP A 1 90 ? 11.905 -18.269 12.496 1.00 67.69 90 TRP A O 1
ATOM 754 N N . PRO A 1 91 ? 13.555 -19.767 12.401 1.00 59.94 91 PRO A N 1
ATOM 755 C CA . PRO A 1 91 ? 14.743 -20.495 11.933 1.00 59.94 91 PRO A CA 1
ATOM 756 C C . PRO A 1 91 ? 14.463 -21.903 11.341 1.00 59.94 91 PRO A C 1
ATOM 758 O O . PRO A 1 91 ? 15.398 -22.689 11.229 1.00 59.94 91 PRO A O 1
ATOM 761 N N . LYS A 1 92 ? 13.212 -22.316 11.051 1.00 51.19 92 LYS A N 1
ATOM 762 C CA . LYS A 1 92 ? 12.901 -23.769 10.973 1.00 51.19 92 LYS A CA 1
ATOM 763 C C . LYS A 1 92 ? 12.273 -24.383 9.716 1.00 51.19 92 LYS A C 1
ATOM 765 O O . LYS A 1 92 ? 12.096 -25.596 9.759 1.00 51.19 92 LYS A O 1
ATOM 770 N N . ARG A 1 93 ? 12.002 -23.688 8.600 1.00 51.12 93 ARG A N 1
ATOM 771 C CA . ARG A 1 93 ? 11.686 -24.377 7.320 1.00 51.12 93 ARG A CA 1
ATOM 772 C C . ARG A 1 93 ? 12.150 -23.584 6.084 1.00 51.12 93 ARG A C 1
ATOM 774 O O . ARG A 1 93 ? 11.890 -22.388 6.054 1.00 51.12 93 ARG A O 1
ATOM 781 N N . PRO A 1 94 ? 12.765 -24.220 5.063 1.00 47.44 94 PRO A N 1
ATOM 782 C CA . PRO A 1 94 ? 13.301 -23.532 3.878 1.00 47.44 94 PRO A CA 1
ATOM 783 C C . PRO A 1 94 ? 12.253 -23.060 2.857 1.00 47.44 94 PRO A C 1
ATOM 785 O O . PRO A 1 94 ? 12.635 -22.515 1.832 1.00 47.44 94 PRO A O 1
ATOM 788 N N . THR A 1 95 ? 10.958 -23.307 3.073 1.00 48.84 95 THR A N 1
ATOM 789 C CA . THR A 1 95 ? 9.961 -23.264 1.984 1.00 48.84 95 THR A CA 1
ATOM 790 C C . THR A 1 95 ? 8.729 -22.405 2.264 1.00 48.84 95 THR A C 1
ATOM 792 O O . THR A 1 95 ? 7.752 -22.483 1.531 1.00 48.84 95 THR A O 1
ATOM 795 N N . GLY A 1 96 ? 8.740 -21.594 3.322 1.00 52.38 96 GLY A N 1
ATOM 796 C CA . GLY A 1 96 ? 7.638 -20.678 3.608 1.00 52.38 96 GLY A CA 1
ATOM 797 C C . GLY A 1 96 ? 8.063 -19.234 3.415 1.00 52.38 96 GLY A C 1
ATOM 798 O O . GLY A 1 96 ? 8.530 -18.621 4.377 1.00 52.38 96 GLY A O 1
ATOM 799 N N . GLU A 1 97 ? 7.887 -18.687 2.213 1.00 59.81 97 GLU A N 1
ATOM 800 C CA . GLU A 1 97 ? 7.792 -17.234 2.075 1.00 59.81 97 GLU A CA 1
ATOM 801 C C . GLU A 1 97 ? 6.635 -16.741 2.949 1.00 59.81 97 GLU A C 1
ATOM 803 O O . GLU A 1 97 ? 5.531 -17.305 2.967 1.00 59.81 97 GLU A O 1
ATOM 808 N N . THR A 1 98 ? 6.931 -15.733 3.761 1.00 72.94 98 THR A N 1
ATOM 809 C CA . THR A 1 98 ? 5.949 -15.054 4.606 1.00 72.94 98 THR A CA 1
ATOM 810 C C . THR A 1 98 ? 5.211 -13.990 3.793 1.00 72.94 98 THR A C 1
ATOM 812 O O . THR A 1 98 ? 4.061 -13.690 4.103 1.00 72.94 98 THR A O 1
ATOM 815 N N . GLY A 1 99 ? 5.855 -13.473 2.741 1.00 88.62 99 GLY A N 1
ATOM 816 C CA . GLY A 1 99 ? 5.300 -12.522 1.788 1.00 88.62 99 GLY A CA 1
ATOM 817 C C . GLY A 1 99 ? 6.328 -11.490 1.330 1.00 88.62 99 GLY A C 1
ATOM 818 O O . GLY A 1 99 ? 7.498 -11.526 1.720 1.00 88.62 99 GLY A O 1
ATOM 819 N N . THR A 1 100 ? 5.848 -10.539 0.547 1.00 95.12 100 THR A N 1
ATOM 820 C CA . THR A 1 100 ? 6.581 -9.403 0.004 1.00 95.12 100 THR A CA 1
ATOM 821 C C . THR A 1 100 ? 6.111 -8.134 0.710 1.00 95.12 100 THR A C 1
ATOM 823 O O . THR A 1 100 ? 4.909 -7.923 0.840 1.00 95.12 100 THR A O 1
ATOM 826 N N . VAL A 1 101 ? 7.023 -7.300 1.214 1.00 96.62 101 VAL A N 1
ATOM 827 C CA . VAL A 1 101 ? 6.685 -6.030 1.879 1.00 96.62 101 VAL A CA 1
ATOM 828 C C . VAL A 1 101 ? 6.992 -4.858 0.962 1.00 96.62 101 VAL A C 1
ATOM 830 O O . VAL A 1 101 ? 8.127 -4.704 0.508 1.00 96.62 101 VAL A O 1
ATOM 833 N N . PHE A 1 102 ? 5.984 -4.015 0.767 1.00 96.62 102 PHE A N 1
ATOM 834 C CA . PHE A 1 102 ? 6.039 -2.762 0.028 1.00 96.62 102 PHE A CA 1
ATOM 835 C C . PHE A 1 102 ? 5.863 -1.575 0.973 1.00 96.62 102 PHE A C 1
ATOM 837 O O . PHE A 1 102 ? 5.250 -1.700 2.037 1.00 96.62 102 PHE A O 1
ATOM 844 N N . LEU A 1 103 ? 6.386 -0.423 0.557 1.00 96.12 103 LEU A N 1
ATOM 845 C CA . LEU A 1 103 ? 6.127 0.868 1.179 1.00 96.12 103 LEU A CA 1
ATOM 846 C C . LEU A 1 103 ? 5.469 1.781 0.145 1.00 96.12 103 LEU A C 1
ATOM 848 O O . LEU A 1 103 ? 6.058 2.029 -0.902 1.00 96.12 103 LEU A O 1
ATOM 852 N N . GLU A 1 104 ? 4.284 2.295 0.459 1.00 95.25 104 GLU A N 1
ATOM 853 C CA . GLU A 1 104 ? 3.534 3.197 -0.412 1.00 95.25 104 GLU A CA 1
ATOM 854 C C . GLU A 1 104 ? 3.272 4.535 0.296 1.00 95.25 104 GLU A C 1
ATOM 856 O O . GLU A 1 104 ? 2.711 4.557 1.400 1.00 95.25 104 GLU A O 1
ATOM 861 N N . PRO A 1 105 ? 3.664 5.668 -0.310 1.00 94.25 105 PRO A N 1
ATOM 862 C CA . PRO A 1 105 ? 3.313 6.986 0.193 1.00 94.25 105 PRO A CA 1
ATOM 863 C C . PRO A 1 105 ? 1.846 7.320 -0.112 1.00 94.25 105 PRO A C 1
ATOM 865 O O . PRO A 1 105 ? 1.417 7.352 -1.261 1.00 94.25 105 PRO A O 1
ATOM 868 N N . VAL A 1 106 ? 1.082 7.681 0.914 1.00 95.19 106 VAL A N 1
ATOM 869 C CA . VAL A 1 106 ? -0.305 8.141 0.797 1.00 95.19 106 VAL A CA 1
ATOM 870 C C . VAL A 1 106 ? -0.354 9.636 1.082 1.00 95.19 106 VAL A C 1
ATOM 872 O O . VAL A 1 106 ? -0.154 10.084 2.211 1.00 95.19 106 VAL A O 1
ATOM 875 N N . ARG A 1 107 ? -0.624 10.436 0.049 1.00 93.00 107 ARG A N 1
ATOM 876 C CA . ARG A 1 107 ? -0.766 11.893 0.187 1.00 93.00 107 ARG A CA 1
ATOM 877 C C . ARG A 1 107 ? -2.090 12.229 0.871 1.00 93.00 107 ARG A C 1
ATOM 879 O O . ARG A 1 107 ? -3.144 11.842 0.368 1.00 93.00 107 ARG A O 1
ATOM 886 N N . THR A 1 108 ? -2.046 12.973 1.970 1.00 91.00 108 THR A N 1
ATOM 887 C CA . THR A 1 108 ? -3.211 13.461 2.726 1.00 91.00 108 THR A CA 1
ATOM 888 C C . THR A 1 108 ? -3.255 14.991 2.718 1.00 91.00 108 THR A C 1
ATOM 890 O O . THR A 1 108 ? -2.327 15.654 2.257 1.00 91.00 108 THR A O 1
ATOM 893 N N . GLU A 1 109 ? -4.332 15.569 3.249 1.00 88.31 109 GLU A N 1
ATOM 894 C CA . GLU A 1 109 ? -4.468 17.021 3.441 1.00 88.31 109 GLU A CA 1
ATOM 895 C C . GLU A 1 109 ? -3.410 17.627 4.384 1.00 88.31 109 GLU A C 1
ATOM 897 O O . GLU A 1 109 ? -3.147 18.826 4.334 1.00 88.31 109 GLU A O 1
ATOM 902 N N . HIS A 1 110 ? -2.788 16.807 5.236 1.00 88.94 110 HIS A N 1
ATOM 903 C CA . HIS A 1 110 ? -1.820 17.254 6.239 1.00 88.94 110 HIS A CA 1
ATOM 904 C C . HIS A 1 110 ? -0.374 16.873 5.901 1.00 88.94 110 HIS A C 1
ATOM 906 O O . HIS A 1 110 ? 0.537 17.258 6.631 1.00 88.94 110 HIS A O 1
ATOM 912 N N . GLY A 1 111 ? -0.151 16.121 4.821 1.00 90.75 111 GLY A N 1
ATOM 913 C CA . GLY A 1 111 ? 1.164 15.664 4.375 1.00 90.75 111 GLY A CA 1
ATOM 914 C C . GLY A 1 111 ? 1.144 14.208 3.912 1.00 90.75 111 GLY A C 1
ATOM 915 O O . GLY A 1 111 ? 0.088 13.636 3.664 1.00 90.75 111 GLY A O 1
ATOM 916 N N . THR A 1 112 ? 2.316 13.594 3.782 1.00 93.75 112 THR A N 1
ATOM 917 C CA . THR A 1 112 ? 2.431 12.205 3.316 1.00 93.75 112 THR A CA 1
ATOM 918 C C . THR A 1 112 ? 2.492 11.236 4.493 1.00 93.75 112 THR A C 1
ATOM 920 O O . THR A 1 112 ? 3.254 11.430 5.439 1.00 93.75 112 THR A O 1
ATOM 923 N N . LEU A 1 113 ? 1.672 10.194 4.415 1.00 93.75 113 LEU A N 1
ATOM 924 C CA . LEU A 1 113 ? 1.655 9.012 5.271 1.00 93.75 113 LEU A CA 1
ATOM 925 C C . LEU A 1 113 ? 2.451 7.893 4.591 1.00 93.75 113 LEU A C 1
ATOM 927 O O . LEU A 1 113 ? 2.235 7.627 3.416 1.00 93.75 113 LEU A O 1
ATOM 931 N N . SER A 1 114 ? 3.311 7.198 5.325 1.00 95.00 114 SER A N 1
ATOM 932 C CA . SER A 1 114 ? 4.047 6.029 4.831 1.00 95.00 114 SER A CA 1
ATOM 933 C C . SER A 1 114 ? 3.316 4.739 5.218 1.00 95.00 114 SER A C 1
ATOM 935 O O . SER A 1 114 ? 3.303 4.366 6.395 1.00 95.00 114 SER A O 1
ATOM 937 N N . LEU A 1 115 ? 2.708 4.047 4.250 1.00 97.44 115 LEU A N 1
ATOM 938 C CA . LEU A 1 115 ? 1.962 2.804 4.469 1.00 97.44 115 LEU A CA 1
ATOM 939 C C . LEU A 1 115 ? 2.806 1.583 4.090 1.00 97.44 115 LEU A C 1
ATOM 941 O O . LEU A 1 115 ? 3.237 1.445 2.951 1.00 97.44 115 LEU A O 1
ATOM 945 N N . LEU A 1 116 ? 3.004 0.668 5.034 1.00 97.56 116 LEU A N 1
ATOM 946 C CA . LEU A 1 116 ? 3.634 -0.626 4.799 1.00 97.56 116 LEU A CA 1
ATOM 947 C C . LEU A 1 116 ? 2.567 -1.685 4.557 1.00 97.56 116 LEU A C 1
ATOM 949 O O . LEU A 1 116 ? 1.647 -1.829 5.365 1.00 97.56 116 LEU A O 1
ATOM 953 N N . VAL A 1 117 ? 2.728 -2.465 3.491 1.00 97.69 117 VAL A N 1
ATOM 954 C CA . VAL A 1 117 ? 1.818 -3.566 3.154 1.00 97.69 117 VAL A CA 1
ATOM 955 C C . VAL A 1 117 ? 2.626 -4.806 2.829 1.00 97.69 117 VAL A C 1
ATOM 957 O O . VAL A 1 117 ? 3.477 -4.804 1.943 1.00 97.69 117 VAL A O 1
ATOM 960 N N . SER A 1 118 ? 2.350 -5.878 3.561 1.00 96.50 118 SER A N 1
ATOM 961 C CA . SER A 1 118 ? 2.828 -7.212 3.239 1.00 96.50 118 SER A CA 1
ATOM 962 C C . SER A 1 118 ? 1.782 -7.939 2.411 1.00 96.50 118 SER A C 1
ATOM 964 O O . SER A 1 118 ? 0.648 -8.081 2.862 1.00 96.50 118 SER A O 1
ATOM 966 N N . VAL A 1 119 ? 2.185 -8.457 1.257 1.00 96.81 119 VAL A N 1
ATOM 967 C CA . VAL A 1 119 ? 1.360 -9.251 0.343 1.00 96.81 119 VAL A CA 1
ATOM 968 C C . VAL A 1 119 ? 1.903 -10.670 0.279 1.00 96.81 119 VAL A C 1
ATOM 970 O O . VAL A 1 119 ? 3.110 -10.879 0.367 1.00 96.81 119 VAL A O 1
ATOM 973 N N . LYS A 1 120 ? 1.021 -11.655 0.157 1.00 93.75 120 LYS A N 1
ATOM 974 C CA . LYS A 1 120 ? 1.381 -13.035 -0.159 1.00 93.75 120 LYS A CA 1
ATOM 975 C C . LYS A 1 120 ? 0.250 -13.652 -0.963 1.00 93.75 120 LYS A C 1
ATOM 977 O O . LYS A 1 120 ? -0.897 -13.475 -0.575 1.00 93.75 120 LYS A O 1
ATOM 982 N N . ASP A 1 121 ? 0.568 -14.381 -2.029 1.00 92.50 121 ASP A N 1
ATOM 983 C CA . ASP A 1 121 ? -0.426 -15.073 -2.862 1.00 92.50 121 ASP A CA 1
ATOM 984 C C . ASP A 1 121 ? -1.555 -14.124 -3.333 1.00 92.50 121 ASP A C 1
ATOM 986 O O . ASP A 1 121 ? -2.729 -14.485 -3.335 1.00 92.50 121 ASP A O 1
ATOM 990 N N . GLY A 1 122 ? -1.209 -12.872 -3.669 1.00 93.88 122 GLY A N 1
ATOM 991 C CA . GLY A 1 122 ? -2.166 -11.855 -4.126 1.00 93.88 122 GLY A CA 1
ATOM 992 C C . GLY A 1 122 ? -3.063 -11.241 -3.042 1.00 93.88 122 GLY A C 1
ATOM 993 O O . GLY A 1 122 ? -3.958 -10.469 -3.378 1.00 93.88 122 GLY A O 1
ATOM 994 N N . VAL A 1 123 ? -2.831 -11.536 -1.756 1.00 95.81 123 VAL A N 1
ATOM 995 C CA . VAL A 1 123 ? -3.632 -11.007 -0.638 1.00 95.81 123 VAL A CA 1
ATOM 996 C C . VAL A 1 123 ? -2.780 -10.289 0.421 1.00 95.81 123 VAL A C 1
ATOM 998 O O . VAL A 1 123 ? -1.675 -10.747 0.743 1.00 95.81 123 VAL A O 1
ATOM 1001 N N . PRO A 1 124 ? -3.266 -9.189 1.036 1.00 96.44 124 PRO A N 1
ATOM 1002 C CA . PRO A 1 124 ? -2.607 -8.558 2.170 1.00 96.44 124 PRO A CA 1
ATO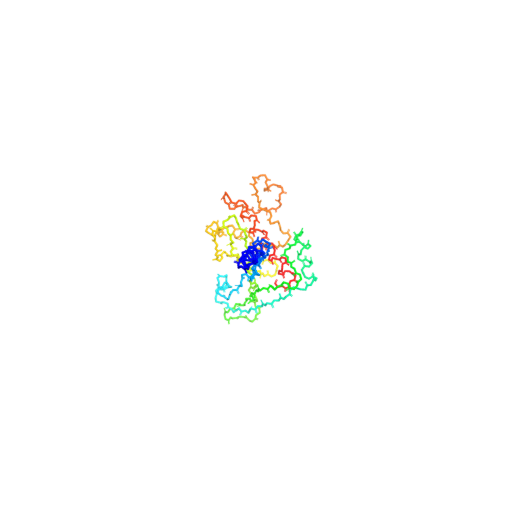M 1003 C C . PRO A 1 124 ? -2.565 -9.492 3.383 1.00 96.44 124 PRO A C 1
ATOM 1005 O O . PRO A 1 124 ? -3.580 -10.045 3.809 1.00 96.44 124 PRO A O 1
ATOM 1008 N N . GLN A 1 125 ? -1.377 -9.636 3.964 1.00 94.56 125 GLN A N 1
ATOM 1009 C CA . GLN A 1 125 ? -1.122 -10.431 5.168 1.00 94.56 125 GLN A CA 1
ATOM 1010 C C . GLN A 1 125 ? -1.002 -9.570 6.420 1.00 94.56 125 GLN A C 1
ATOM 1012 O O . GLN A 1 125 ? -1.406 -9.989 7.503 1.00 94.56 125 GLN A O 1
ATOM 1017 N N . ARG A 1 126 ? -0.368 -8.399 6.291 1.00 95.19 126 ARG A N 1
ATOM 1018 C CA . ARG A 1 126 ? -0.138 -7.436 7.376 1.00 95.19 126 ARG A CA 1
ATOM 1019 C C . ARG A 1 126 ? -0.018 -6.040 6.796 1.00 95.19 126 ARG A C 1
ATOM 1021 O O . ARG A 1 126 ? 0.577 -5.874 5.734 1.00 95.19 126 ARG A O 1
ATOM 1028 N N . LEU A 1 127 ? -0.526 -5.053 7.519 1.00 97.38 127 LEU A N 1
ATOM 1029 C CA . LEU A 1 127 ? -0.392 -3.646 7.177 1.00 97.38 127 LEU A CA 1
ATOM 1030 C C . LEU A 1 127 ? 0.034 -2.867 8.419 1.00 97.38 127 LEU A C 1
ATOM 1032 O O . LEU A 1 127 ? -0.319 -3.233 9.540 1.00 97.38 127 LEU A O 1
ATOM 1036 N N . ALA A 1 128 ? 0.790 -1.795 8.223 1.00 96.62 128 ALA A N 1
ATOM 1037 C CA . ALA A 1 128 ? 1.114 -0.854 9.284 1.00 96.62 128 ALA A CA 1
ATOM 1038 C C . ALA A 1 128 ? 1.375 0.526 8.701 1.00 96.62 128 ALA A C 1
ATOM 1040 O O . ALA A 1 128 ? 1.905 0.664 7.601 1.00 96.62 128 ALA A O 1
ATOM 1041 N N . VAL A 1 129 ? 1.069 1.557 9.476 1.00 95.31 129 VAL A N 1
ATOM 1042 C CA . VAL A 1 129 ? 1.558 2.900 9.185 1.00 95.31 129 VAL A CA 1
ATOM 1043 C C . VAL A 1 129 ? 2.929 3.064 9.825 1.00 95.31 129 VAL A C 1
ATOM 1045 O O . VAL A 1 129 ? 3.081 2.871 11.030 1.00 95.31 129 VAL A O 1
ATOM 1048 N N . LYS A 1 130 ? 3.926 3.421 9.016 1.00 92.38 130 LYS A N 1
ATOM 1049 C CA . LYS A 1 130 ? 5.292 3.686 9.475 1.00 92.38 130 LYS A CA 1
ATOM 1050 C C . LYS A 1 130 ? 5.394 5.056 10.143 1.00 92.38 130 LYS A C 1
ATOM 1052 O O . LYS A 1 130 ? 5.852 5.159 11.278 1.00 92.38 130 LYS A O 1
ATOM 1057 N N . ASP A 1 131 ? 4.991 6.100 9.425 1.00 91.69 131 ASP A N 1
ATOM 1058 C CA . ASP A 1 131 ? 5.076 7.494 9.854 1.00 91.69 131 ASP A CA 1
ATOM 1059 C C . ASP A 1 131 ? 4.117 8.392 9.051 1.00 91.69 131 ASP A C 1
ATOM 1061 O O . ASP A 1 131 ? 3.467 7.955 8.097 1.00 91.69 131 ASP A O 1
ATOM 1065 N N . GLY A 1 132 ? 3.983 9.645 9.493 1.00 90.44 132 GLY A N 1
ATOM 1066 C CA . GLY A 1 132 ? 3.211 10.687 8.818 1.00 90.44 132 GLY A CA 1
ATOM 1067 C C . GLY A 1 132 ? 2.264 11.462 9.746 1.00 90.44 132 GLY A C 1
ATOM 1068 O O . GLY A 1 132 ? 1.883 10.973 10.811 1.00 90.44 132 GLY A O 1
ATOM 1069 N N . PRO A 1 133 ? 1.833 12.670 9.345 1.00 86.69 133 PRO A N 1
ATOM 1070 C CA . PRO A 1 133 ? 1.016 13.567 10.170 1.00 86.69 133 PRO A CA 1
ATOM 1071 C C . PRO A 1 133 ? -0.386 13.016 10.482 1.00 86.69 133 PRO A C 1
ATOM 1073 O O . PRO A 1 133 ? -1.006 13.426 11.459 1.00 86.69 133 PRO A O 1
ATOM 1076 N N . SER A 1 134 ? -0.877 12.058 9.690 1.00 89.56 134 SER A N 1
ATOM 1077 C CA . SER A 1 134 ? -2.171 11.387 9.894 1.00 89.56 134 SER A CA 1
ATOM 1078 C C . SER A 1 134 ? -2.045 9.983 10.496 1.00 89.56 134 SER A C 1
ATOM 1080 O O . SER A 1 134 ? -3.055 9.297 10.629 1.00 89.56 134 SER A O 1
ATOM 1082 N N . ALA A 1 135 ? -0.838 9.544 10.873 1.00 92.38 135 ALA A N 1
ATOM 1083 C CA . ALA A 1 135 ? -0.595 8.169 11.306 1.00 92.38 135 ALA A CA 1
ATOM 1084 C C . ALA A 1 135 ? -1.432 7.761 12.525 1.00 92.38 135 ALA A C 1
ATOM 1086 O O . ALA A 1 135 ? -2.005 6.678 12.542 1.00 92.38 135 ALA A O 1
ATOM 1087 N N . ALA A 1 136 ? -1.577 8.658 13.505 1.00 91.69 136 ALA A N 1
ATOM 1088 C CA . ALA A 1 136 ? -2.340 8.397 14.727 1.00 91.69 136 ALA A CA 1
ATOM 1089 C C . ALA A 1 136 ? -3.849 8.195 14.493 1.00 91.69 136 ALA A C 1
ATOM 1091 O O . ALA A 1 136 ? -4.533 7.670 15.364 1.00 91.69 136 ALA A O 1
ATOM 1092 N N . ALA A 1 137 ? -4.374 8.628 13.343 1.00 93.56 137 ALA A N 1
ATOM 1093 C CA . ALA A 1 137 ? -5.780 8.447 13.000 1.00 93.56 137 ALA A CA 1
ATOM 1094 C C . ALA A 1 137 ? -6.075 7.073 12.379 1.00 93.56 137 ALA A C 1
ATOM 1096 O O . ALA A 1 137 ? -7.234 6.674 12.320 1.00 93.56 137 ALA A O 1
ATOM 1097 N N . VAL A 1 138 ? -5.053 6.368 11.887 1.00 96.25 138 VAL A N 1
ATOM 1098 C CA . VAL A 1 138 ? -5.213 5.072 11.225 1.00 96.25 138 VAL A CA 1
ATOM 1099 C C . VAL A 1 138 ? -5.152 3.977 12.279 1.00 96.25 138 VAL A C 1
ATOM 1101 O O . VAL A 1 138 ? -4.088 3.686 12.823 1.00 96.25 138 VAL A O 1
ATOM 1104 N N . THR A 1 139 ? -6.301 3.382 12.585 1.00 95.81 139 THR A N 1
ATOM 1105 C CA . THR A 1 139 ? -6.393 2.352 13.621 1.00 95.81 139 THR A CA 1
ATOM 1106 C C . THR A 1 139 ? -6.082 0.962 13.071 1.00 95.81 139 THR A C 1
ATOM 1108 O O . THR A 1 139 ? -6.174 0.711 11.865 1.00 95.81 139 THR A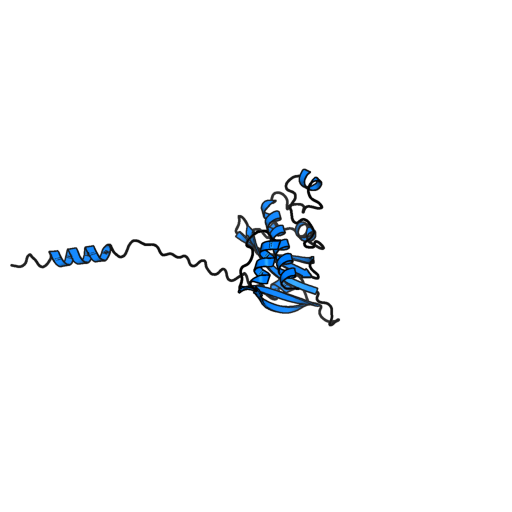 O 1
ATOM 1111 N N . 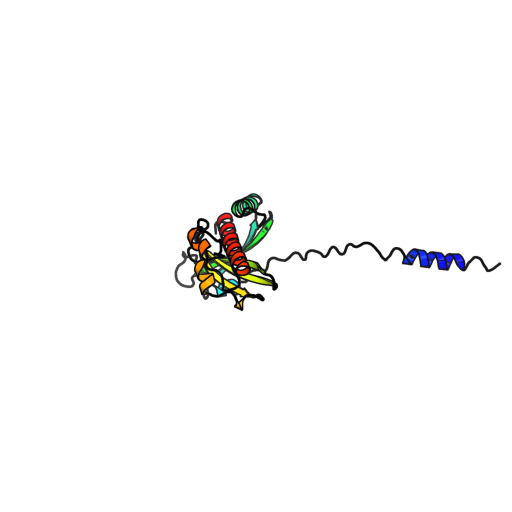HIS A 1 140 ? -5.730 0.036 13.964 1.00 95.19 140 HIS A N 1
ATOM 1112 C CA . HIS A 1 140 ? -5.532 -1.364 13.593 1.00 95.19 140 HIS A CA 1
ATOM 1113 C C . HIS A 1 140 ? -6.824 -1.992 13.069 1.00 95.19 140 HIS A C 1
ATOM 1115 O O . HIS A 1 140 ? -6.786 -2.691 12.065 1.00 95.19 140 HIS A O 1
ATOM 1121 N N . GLU A 1 141 ? -7.969 -1.663 13.667 1.00 96.25 141 GLU A N 1
ATOM 1122 C CA . GLU A 1 141 ? -9.279 -2.159 13.241 1.00 96.25 141 GLU A CA 1
ATOM 1123 C C . GLU A 1 141 ? -9.597 -1.748 11.802 1.00 96.25 141 GLU A C 1
ATOM 1125 O O . GLU A 1 141 ? -10.185 -2.527 11.057 1.00 96.25 141 GLU A O 1
ATOM 1130 N N . PHE A 1 142 ? -9.191 -0.544 11.381 1.00 97.44 142 PHE A N 1
ATOM 1131 C CA . PHE A 1 142 ? -9.326 -0.134 9.986 1.00 97.44 142 PHE A CA 1
ATOM 1132 C C . PHE A 1 142 ? -8.417 -0.954 9.061 1.00 97.44 142 PHE A C 1
ATOM 1134 O O . PHE A 1 142 ? -8.871 -1.444 8.029 1.00 97.44 142 PHE A O 1
ATOM 1141 N N . LEU A 1 143 ? -7.148 -1.139 9.438 1.00 97.88 143 LEU A N 1
ATOM 1142 C CA . LEU A 1 143 ? -6.181 -1.898 8.641 1.00 97.88 143 LEU A CA 1
ATOM 1143 C C . LEU A 1 143 ? -6.516 -3.398 8.541 1.00 97.88 143 LEU A C 1
ATOM 1145 O O . LEU A 1 143 ? -6.267 -4.020 7.508 1.00 97.88 143 LEU A O 1
ATOM 1149 N N . ASP A 1 144 ? -7.118 -3.978 9.575 1.00 97.31 144 ASP A N 1
ATOM 1150 C CA . ASP A 1 144 ? -7.488 -5.395 9.602 1.00 97.31 144 ASP A CA 1
ATOM 1151 C C . ASP A 1 144 ? -8.585 -5.732 8.580 1.00 97.31 144 ASP A C 1
ATOM 1153 O O . ASP A 1 144 ? -8.672 -6.870 8.118 1.00 97.31 144 ASP A O 1
ATOM 1157 N N . GLN A 1 145 ? -9.372 -4.742 8.138 1.00 97.31 145 GLN A N 1
ATOM 1158 C CA . GLN A 1 145 ? -10.392 -4.940 7.104 1.00 97.31 145 GLN A CA 1
ATOM 1159 C C . GLN A 1 145 ? -9.810 -5.328 5.737 1.00 97.31 145 GLN A C 1
ATOM 1161 O O . GLN A 1 145 ? -10.545 -5.866 4.908 1.00 97.31 145 GLN A O 1
ATOM 1166 N N . PHE A 1 146 ? -8.523 -5.061 5.481 1.00 97.62 146 PHE A N 1
ATOM 1167 C CA . PHE A 1 146 ? -7.848 -5.417 4.226 1.00 97.62 146 PHE A CA 1
ATOM 1168 C C . PHE A 1 146 ? -7.357 -6.868 4.190 1.00 97.62 146 PHE A C 1
ATOM 1170 O O . PHE A 1 146 ? -7.035 -7.379 3.117 1.00 97.62 146 PHE A O 1
ATOM 1177 N N . LEU A 1 147 ? -7.264 -7.531 5.344 1.00 95.62 147 LEU A N 1
ATOM 1178 C CA . LEU A 1 147 ? -6.695 -8.870 5.433 1.00 95.62 147 LEU A CA 1
ATOM 1179 C C . LEU A 1 147 ? -7.584 -9.889 4.716 1.00 95.62 147 LEU A C 1
ATOM 1181 O O . LEU A 1 147 ? -8.793 -9.941 4.926 1.00 95.62 147 LEU A O 1
ATOM 1185 N N . GLY A 1 148 ? -6.964 -10.706 3.863 1.00 90.06 148 GLY A N 1
ATOM 1186 C CA . GLY A 1 148 ? -7.665 -11.722 3.073 1.00 90.06 148 GLY A CA 1
ATOM 1187 C C . GLY A 1 148 ? -8.475 -11.188 1.885 1.00 90.06 148 GLY A C 1
ATOM 1188 O O . GLY A 1 148 ? -9.089 -11.994 1.193 1.00 90.06 148 GLY A O 1
ATOM 1189 N N . ARG A 1 149 ? -8.467 -9.872 1.621 1.00 95.50 149 ARG A N 1
ATOM 1190 C CA . ARG A 1 149 ? -9.046 -9.298 0.396 1.00 95.50 149 ARG A CA 1
ATOM 1191 C C . ARG A 1 149 ? -8.060 -9.422 -0.762 1.00 95.50 149 ARG A C 1
ATOM 1193 O O . ARG A 1 149 ? -6.918 -8.998 -0.635 1.00 95.50 149 ARG A O 1
ATOM 1200 N N . ASP A 1 150 ? -8.502 -9.972 -1.881 1.00 95.44 150 ASP A N 1
ATOM 1201 C CA . ASP A 1 150 ? -7.766 -9.962 -3.151 1.00 95.44 150 ASP A CA 1
ATOM 1202 C C . ASP A 1 150 ? -8.283 -8.847 -4.082 1.00 95.44 150 ASP A C 1
ATOM 1204 O O . ASP A 1 150 ? -9.148 -8.048 -3.715 1.00 95.44 150 ASP A O 1
ATOM 1208 N N . LEU A 1 151 ? -7.764 -8.798 -5.311 1.00 94.94 151 LEU A N 1
ATOM 1209 C CA . LEU A 1 151 ? -8.142 -7.808 -6.323 1.00 94.94 151 LEU A CA 1
ATOM 1210 C C . LEU A 1 151 ? -9.600 -7.898 -6.811 1.00 94.94 151 LEU A C 1
ATOM 1212 O O . LEU A 1 151 ? -10.045 -6.956 -7.471 1.00 94.94 151 LEU A O 1
ATOM 1216 N N . ASP A 1 152 ? -10.328 -8.974 -6.502 1.00 93.06 152 ASP A N 1
ATOM 1217 C CA . ASP A 1 152 ? -11.735 -9.144 -6.884 1.00 93.06 152 ASP A CA 1
ATOM 1218 C C . ASP A 1 152 ? -12.691 -8.550 -5.832 1.00 93.06 152 ASP A C 1
ATOM 1220 O O . ASP A 1 152 ? -13.888 -8.379 -6.084 1.00 93.06 152 ASP A O 1
ATOM 1224 N N . HIS A 1 153 ? -12.172 -8.187 -4.656 1.00 94.00 153 HIS A N 1
ATOM 1225 C CA . HIS A 1 153 ? -12.936 -7.508 -3.615 1.00 94.00 153 HIS A CA 1
ATOM 1226 C C . HIS A 1 153 ? -13.066 -6.005 -3.882 1.00 94.00 153 HIS A C 1
ATOM 1228 O O . HIS A 1 153 ? -12.209 -5.365 -4.496 1.00 94.00 153 HIS A O 1
ATOM 1234 N N . SER A 1 154 ? -14.129 -5.403 -3.339 1.00 91.19 154 SER A N 1
ATOM 1235 C CA . SER A 1 154 ? -14.258 -3.947 -3.333 1.00 91.19 154 SER A CA 1
ATOM 1236 C C . SER A 1 154 ? -13.269 -3.306 -2.354 1.00 91.19 154 SER A C 1
ATOM 1238 O O . SER A 1 154 ? -13.119 -3.752 -1.210 1.00 91.19 154 SER A O 1
ATOM 1240 N N . TYR A 1 155 ? -12.637 -2.227 -2.817 1.00 94.44 155 TYR A N 1
ATOM 1241 C CA . TYR A 1 155 ? -11.818 -1.298 -2.029 1.00 94.44 155 TYR A CA 1
ATOM 1242 C C . TYR A 1 155 ? -12.509 0.065 -1.882 1.00 94.44 155 TYR A C 1
ATOM 1244 O O . TYR A 1 155 ? -11.877 1.050 -1.509 1.00 94.44 155 TYR A O 1
ATOM 1252 N N . GLU A 1 156 ? -13.805 0.140 -2.190 1.00 93.75 156 GLU A N 1
ATOM 1253 C CA . GLU A 1 156 ? -14.596 1.335 -1.927 1.00 93.75 156 GLU A CA 1
ATOM 1254 C C . GLU A 1 156 ? -14.888 1.450 -0.431 1.00 93.75 156 GLU A C 1
ATOM 1256 O O . GLU A 1 156 ? -15.318 0.493 0.225 1.00 93.75 156 GLU A O 1
ATOM 1261 N N . VAL A 1 157 ? -14.668 2.646 0.109 1.00 94.50 157 VAL A N 1
ATOM 1262 C CA . VAL A 1 157 ? -15.007 2.964 1.491 1.00 94.50 157 VAL A CA 1
ATOM 1263 C C . VAL A 1 157 ? -16.442 3.471 1.559 1.00 94.50 157 VAL A C 1
ATOM 1265 O O . VAL A 1 157 ? -16.819 4.425 0.873 1.00 94.50 157 VAL A O 1
ATOM 1268 N N . GLY A 1 158 ? -17.248 2.866 2.430 1.00 91.31 158 GLY A N 1
ATOM 1269 C CA . GLY A 1 158 ? -18.628 3.278 2.654 1.00 91.31 158 GLY A CA 1
ATOM 1270 C C . GLY A 1 158 ? -18.694 4.719 3.159 1.00 91.31 158 GLY A C 1
ATOM 1271 O O . GLY A 1 158 ? -18.163 5.030 4.222 1.00 91.31 158 GLY A O 1
ATOM 1272 N N . ARG A 1 159 ? -19.323 5.611 2.387 1.00 84.00 159 ARG A N 1
ATOM 1273 C CA . ARG A 1 159 ? -19.492 7.022 2.774 1.00 84.00 159 ARG A CA 1
ATOM 1274 C C . ARG A 1 159 ? -20.683 7.233 3.700 1.00 84.00 159 ARG A C 1
ATOM 1276 O O . ARG A 1 159 ? -20.580 7.965 4.676 1.00 84.00 159 ARG A O 1
ATOM 1283 N N . ASP A 1 160 ? -21.769 6.532 3.399 1.00 79.81 160 ASP A N 1
ATOM 1284 C CA . ASP A 1 160 ? -23.056 6.633 4.077 1.00 79.81 160 ASP A CA 1
ATOM 1285 C C . ASP A 1 160 ? -23.562 5.224 4.438 1.00 79.81 160 ASP A C 1
ATOM 1287 O O . ASP A 1 160 ? -23.123 4.246 3.821 1.00 79.81 160 ASP A O 1
ATOM 1291 N N . PRO A 1 161 ? -24.519 5.082 5.375 1.00 72.25 161 PRO A N 1
ATOM 1292 C CA . PRO A 1 161 ? -25.104 3.784 5.730 1.00 72.25 161 PRO A CA 1
ATOM 1293 C C . PRO A 1 161 ? -25.654 3.006 4.522 1.00 72.25 161 PRO A C 1
ATOM 1295 O O . PRO A 1 161 ? -25.541 1.784 4.458 1.00 72.25 161 PRO A O 1
ATOM 1298 N N . ASP A 1 162 ? -26.164 3.717 3.515 1.00 76.44 162 ASP A N 1
ATOM 1299 C CA . ASP A 1 162 ? -26.670 3.135 2.269 1.00 76.44 162 ASP A CA 1
ATOM 1300 C C . ASP A 1 162 ? -25.587 2.452 1.418 1.00 76.44 162 ASP A C 1
ATOM 1302 O O . ASP A 1 162 ? -25.901 1.580 0.603 1.00 76.44 162 ASP A O 1
ATOM 1306 N N . ALA A 1 163 ? -24.313 2.826 1.578 1.00 73.69 163 ALA A N 1
ATOM 1307 C CA . ALA A 1 163 ? -23.216 2.255 0.799 1.00 73.69 163 ALA A CA 1
ATOM 1308 C C . ALA A 1 163 ? -23.054 0.749 1.067 1.00 73.69 163 ALA A C 1
ATOM 1310 O O . ALA A 1 163 ? -22.786 -0.016 0.141 1.00 73.69 163 ALA A O 1
ATOM 1311 N N . PHE A 1 164 ? -23.326 0.312 2.302 1.00 72.19 164 PHE A N 1
ATOM 1312 C CA . PHE A 1 164 ? -23.282 -1.094 2.718 1.00 72.19 164 PHE A CA 1
ATOM 1313 C C . PHE A 1 164 ? -24.345 -1.970 2.040 1.00 72.19 164 PHE A C 1
ATOM 1315 O O . PHE A 1 164 ? -24.238 -3.194 2.070 1.00 72.19 164 PHE A O 1
ATOM 1322 N N . HIS A 1 165 ? -25.351 -1.363 1.402 1.00 75.19 165 HIS A N 1
ATOM 1323 C CA . HIS A 1 165 ? -26.375 -2.075 0.637 1.00 75.19 165 HIS A CA 1
ATOM 1324 C C . HIS A 1 165 ? -26.097 -2.115 -0.870 1.00 75.19 165 HIS A C 1
ATOM 1326 O O . HIS A 1 165 ? -26.657 -2.960 -1.566 1.00 75.19 165 HIS A O 1
ATOM 1332 N N . ARG A 1 166 ? -25.270 -1.198 -1.389 1.00 77.38 166 ARG A N 1
ATOM 1333 C CA . ARG A 1 166 ? -25.026 -1.039 -2.836 1.00 77.38 166 ARG A CA 1
ATOM 1334 C C . ARG A 1 166 ? -23.730 -1.691 -3.297 1.00 77.38 166 ARG A C 1
ATOM 1336 O O . ARG A 1 166 ? -23.658 -2.157 -4.429 1.00 77.38 166 ARG A O 1
ATOM 1343 N N . VAL A 1 167 ? -22.727 -1.722 -2.426 1.00 76.69 167 VAL A N 1
ATOM 1344 C CA . VAL A 1 167 ? -21.407 -2.278 -2.716 1.00 76.69 167 VAL A CA 1
ATOM 1345 C C . VAL A 1 167 ? -21.273 -3.606 -1.975 1.00 76.69 167 VAL A C 1
ATOM 1347 O O . VAL A 1 167 ? -21.586 -3.664 -0.786 1.00 76.69 167 VAL A O 1
ATOM 1350 N N . PRO A 1 168 ? -20.819 -4.691 -2.620 1.00 76.50 168 PRO A N 1
ATOM 1351 C CA . PRO A 1 168 ? -20.489 -5.914 -1.905 1.00 76.50 168 PRO A CA 1
ATOM 1352 C C . PRO A 1 168 ? -19.314 -5.666 -0.947 1.00 76.50 168 PRO A C 1
ATOM 1354 O O . PRO A 1 168 ? -18.196 -5.403 -1.386 1.00 76.50 168 PRO A O 1
ATOM 1357 N N . SER A 1 169 ? -19.568 -5.766 0.363 1.00 81.31 169 SER A N 1
ATOM 1358 C CA . SER A 1 169 ? -18.551 -5.688 1.426 1.00 81.31 169 SER A CA 1
ATOM 1359 C C . SER A 1 169 ? -17.639 -4.443 1.345 1.00 81.31 169 SER A C 1
ATOM 1361 O O . SER A 1 169 ? -16.418 -4.593 1.215 1.00 81.31 169 SER A O 1
ATOM 1363 N N . PRO A 1 170 ? -18.184 -3.210 1.410 1.00 89.44 170 PRO A N 1
ATOM 1364 C CA . PRO A 1 170 ? -17.356 -2.011 1.419 1.00 89.44 170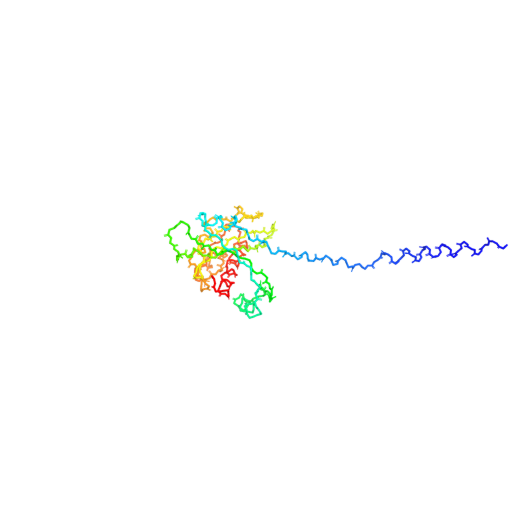 PRO A CA 1
ATOM 1365 C C . PRO A 1 170 ? -16.542 -1.947 2.712 1.00 89.44 170 PRO A C 1
ATOM 1367 O O . PRO A 1 170 ? -16.894 -2.551 3.730 1.00 89.44 170 PRO A O 1
ATOM 1370 N N . LEU A 1 171 ? -15.459 -1.183 2.676 1.00 94.56 171 LEU A N 1
ATOM 1371 C CA . LEU A 1 171 ? -14.6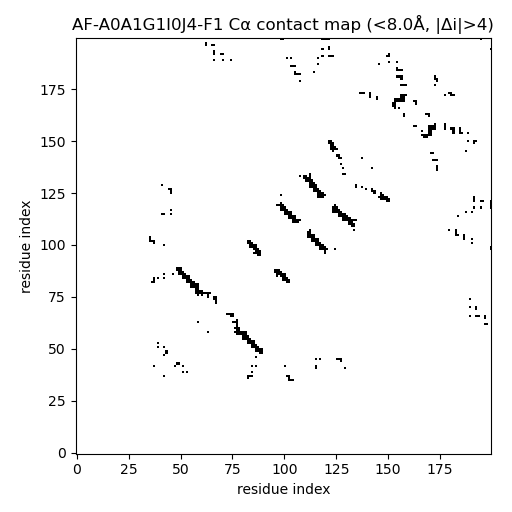58 -0.910 3.862 1.00 94.56 171 LEU A CA 1
ATOM 1372 C C . LEU A 1 171 ? -15.391 0.107 4.744 1.00 94.56 171 LEU A C 1
ATOM 1374 O O . LEU A 1 171 ? -15.875 1.131 4.257 1.00 94.56 171 LEU A O 1
ATOM 1378 N N . ALA A 1 172 ? -15.460 -0.153 6.045 1.00 94.44 172 ALA A N 1
ATOM 1379 C CA . ALA A 1 172 ? -15.937 0.824 7.009 1.00 94.44 172 ALA A CA 1
ATOM 1380 C C . ALA A 1 172 ? -14.888 1.941 7.164 1.00 94.44 172 ALA A C 1
ATOM 1382 O O . ALA A 1 172 ? -13.710 1.630 7.374 1.00 94.44 172 ALA A O 1
ATOM 1383 N N . PRO A 1 173 ? -15.278 3.224 7.062 1.00 95.19 173 PRO A N 1
ATOM 1384 C CA . PRO A 1 173 ? -14.347 4.342 7.168 1.00 95.19 173 PRO A CA 1
ATOM 1385 C C . PRO A 1 173 ? -13.808 4.501 8.592 1.00 95.19 173 PRO A C 1
ATOM 1387 O O . PRO A 1 173 ? -14.480 4.179 9.571 1.00 95.19 173 PRO A O 1
ATOM 1390 N N . ILE A 1 174 ? -12.629 5.113 8.706 1.00 94.88 174 ILE A N 1
ATOM 1391 C CA . ILE A 1 174 ? -12.190 5.762 9.943 1.00 94.88 174 ILE A CA 1
ATOM 1392 C C . ILE A 1 174 ? -13.183 6.888 10.260 1.00 94.88 174 ILE A C 1
ATOM 1394 O O . ILE A 1 174 ? -13.504 7.705 9.389 1.00 94.88 174 ILE A O 1
ATOM 1398 N N . GLU A 1 175 ? -13.656 6.945 11.505 1.00 91.50 175 GLU A N 1
ATOM 1399 C CA . GLU A 1 175 ? -14.666 7.913 11.938 1.00 91.50 175 GLU A CA 1
ATOM 1400 C C . GLU A 1 175 ? -14.248 9.356 11.610 1.00 91.50 175 GLU A C 1
ATOM 1402 O O . GLU A 1 175 ? -13.151 9.808 11.947 1.00 91.50 175 GLU A O 1
ATOM 1407 N N . GLY A 1 176 ? -15.124 10.071 10.895 1.00 91.38 176 GLY A N 1
ATOM 1408 C CA . GLY A 1 176 ? -14.896 11.452 10.462 1.00 91.38 176 GLY A CA 1
ATOM 1409 C C . GLY A 1 176 ? -13.773 11.643 9.433 1.00 91.38 176 GLY A C 1
ATOM 1410 O O . GLY A 1 176 ? -13.391 12.780 9.175 1.00 91.38 176 GLY A O 1
ATOM 1411 N N . ARG A 1 177 ? -13.213 10.565 8.863 1.00 93.81 177 ARG A N 1
ATOM 1412 C CA . ARG A 1 177 ? -12.033 10.606 7.978 1.00 93.81 177 ARG A CA 1
ATOM 1413 C C . ARG A 1 177 ? -12.204 9.714 6.749 1.00 93.81 177 ARG A C 1
ATOM 1415 O O . ARG A 1 177 ? -11.352 8.873 6.439 1.00 93.81 177 ARG A O 1
ATOM 1422 N N . TRP A 1 178 ? -13.313 9.898 6.038 1.00 94.50 178 TRP A N 1
ATOM 1423 C CA . TRP A 1 178 ? -13.637 9.108 4.851 1.00 94.50 178 TRP A CA 1
ATOM 1424 C C . TRP A 1 178 ? -12.579 9.257 3.747 1.00 94.50 178 TRP A C 1
ATOM 1426 O O . TRP A 1 178 ? -12.090 8.256 3.231 1.00 94.50 178 TRP A O 1
ATOM 1436 N N . GLU A 1 179 ? -12.136 10.479 3.445 1.00 95.06 179 GLU A N 1
ATOM 1437 C CA . GLU A 1 179 ? -11.162 10.751 2.380 1.00 95.06 179 GLU A CA 1
ATOM 1438 C C . GLU A 1 179 ? -9.805 10.086 2.652 1.00 95.06 179 GLU A C 1
ATOM 1440 O O . GLU A 1 179 ? -9.184 9.535 1.743 1.00 95.06 179 GLU A O 1
ATOM 1445 N N . LEU A 1 180 ? -9.342 10.111 3.907 1.00 96.31 180 LEU A N 1
ATOM 1446 C CA . LEU A 1 180 ? -8.128 9.401 4.321 1.00 96.31 180 LEU A CA 1
ATOM 1447 C C . LEU A 1 180 ? -8.295 7.889 4.140 1.00 96.31 180 LEU A C 1
ATOM 1449 O O . LEU A 1 180 ? -7.404 7.233 3.605 1.00 96.31 180 LEU A O 1
ATOM 1453 N N . SER A 1 181 ? -9.439 7.355 4.568 1.00 97.31 181 SER A N 1
ATOM 1454 C CA . SER A 1 181 ? -9.757 5.930 4.458 1.00 97.31 181 SER A CA 1
ATOM 1455 C C . SER A 1 181 ? -9.732 5.475 2.998 1.00 97.31 181 SER A C 1
ATOM 1457 O O . SER A 1 181 ? -9.103 4.468 2.677 1.00 97.31 181 SER A O 1
ATOM 1459 N N . GLN A 1 182 ? -10.356 6.249 2.106 1.00 96.94 182 GLN A N 1
ATOM 1460 C CA . 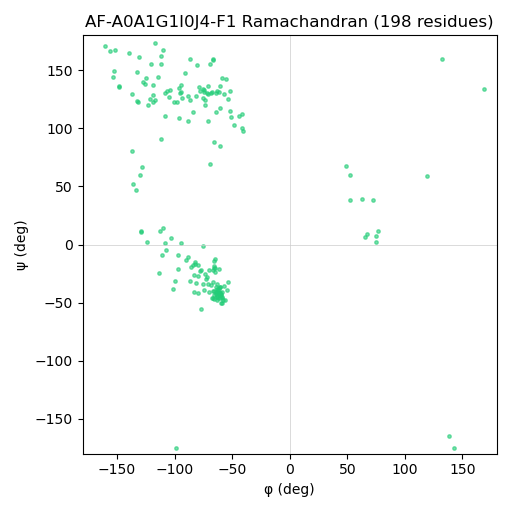GLN A 1 182 ? -10.418 5.957 0.675 1.00 96.94 182 GLN A CA 1
ATOM 1461 C C . GLN A 1 182 ? -9.022 5.958 0.039 1.00 96.94 182 GLN A C 1
ATOM 1463 O O . GLN A 1 182 ? -8.667 5.025 -0.676 1.00 96.94 182 GLN A O 1
ATOM 1468 N N . ARG A 1 183 ? -8.180 6.941 0.376 1.00 97.19 183 ARG A N 1
ATOM 1469 C CA . ARG A 1 183 ? -6.792 7.011 -0.115 1.00 97.19 183 ARG A CA 1
ATOM 1470 C C . ARG A 1 183 ? -5.935 5.836 0.357 1.00 97.19 183 ARG A C 1
ATOM 1472 O O . ARG A 1 183 ? -5.105 5.342 -0.401 1.00 97.19 183 ARG A O 1
ATOM 1479 N N . ILE A 1 184 ? -6.123 5.377 1.596 1.00 98.06 184 ILE A N 1
ATOM 1480 C CA . ILE A 1 184 ? -5.441 4.173 2.094 1.00 98.06 184 ILE A CA 1
ATOM 1481 C C . ILE A 1 184 ? -5.927 2.943 1.324 1.00 98.06 184 ILE A C 1
ATOM 1483 O O . ILE A 1 184 ? -5.105 2.133 0.904 1.00 98.06 184 ILE A O 1
ATOM 1487 N N . ALA A 1 185 ? -7.234 2.812 1.090 1.00 97.88 185 ALA A N 1
ATOM 1488 C CA . ALA A 1 185 ? -7.779 1.684 0.344 1.00 97.88 185 ALA A CA 1
ATOM 1489 C C . ALA A 1 185 ? -7.249 1.616 -1.097 1.00 97.88 185 ALA A C 1
ATOM 1491 O O . ALA A 1 185 ? -6.850 0.547 -1.564 1.00 97.88 185 ALA A O 1
ATOM 1492 N N . GLU A 1 186 ? -7.157 2.762 -1.770 1.00 97.19 186 GLU A N 1
ATOM 1493 C CA . GLU A 1 186 ? -6.543 2.892 -3.094 1.00 97.19 186 GLU A CA 1
ATOM 1494 C C . GLU A 1 186 ? -5.059 2.513 -3.087 1.00 97.19 186 GLU A C 1
ATOM 1496 O O . GLU A 1 186 ? -4.610 1.793 -3.978 1.00 97.19 186 GLU A O 1
ATOM 1501 N N . ALA A 1 187 ? -4.308 2.930 -2.063 1.00 97.69 187 ALA A N 1
ATOM 1502 C CA . ALA A 1 187 ? -2.899 2.576 -1.907 1.00 97.69 187 ALA A CA 1
ATOM 1503 C C . ALA A 1 187 ? -2.696 1.064 -1.706 1.00 97.69 187 ALA A C 1
ATOM 1505 O O . ALA A 1 187 ? -1.831 0.466 -2.346 1.00 97.69 187 ALA A O 1
ATOM 1506 N N . VAL A 1 188 ? -3.528 0.416 -0.882 1.00 98.25 188 VAL A N 1
ATOM 1507 C CA . VAL A 1 188 ? -3.487 -1.047 -0.708 1.00 98.25 188 VAL A CA 1
ATOM 1508 C C . VAL A 1 188 ? -3.803 -1.752 -2.027 1.00 98.25 188 VAL A C 1
ATOM 1510 O O . VAL A 1 188 ? -3.064 -2.650 -2.432 1.00 98.25 188 VAL A O 1
ATOM 1513 N N . ARG A 1 189 ? -4.852 -1.320 -2.739 1.00 97.75 189 ARG A N 1
ATOM 1514 C CA . ARG A 1 189 ? -5.210 -1.875 -4.052 1.00 97.75 189 ARG A CA 1
ATOM 1515 C C . ARG A 1 189 ? -4.078 -1.701 -5.067 1.00 97.75 189 ARG A C 1
ATOM 1517 O O . ARG A 1 189 ? -3.759 -2.651 -5.777 1.00 97.75 189 ARG A O 1
ATOM 1524 N N . LYS A 1 190 ? -3.441 -0.526 -5.115 1.00 97.62 190 LYS A N 1
ATOM 1525 C CA . LYS A 1 190 ? -2.274 -0.259 -5.970 1.00 97.62 190 LYS A CA 1
ATOM 1526 C C . LYS A 1 190 ? -1.150 -1.256 -5.699 1.00 97.62 190 LYS A C 1
ATOM 1528 O O . LYS A 1 190 ? -0.636 -1.845 -6.645 1.00 97.62 190 LYS A O 1
ATOM 1533 N N . ILE A 1 191 ? -0.809 -1.492 -4.432 1.00 97.94 191 ILE A N 1
ATOM 1534 C CA . ILE A 1 191 ? 0.235 -2.457 -4.061 1.00 97.94 191 ILE A CA 1
ATOM 1535 C C . ILE A 1 191 ? -0.116 -3.870 -4.530 1.00 97.94 191 ILE A C 1
ATOM 1537 O O . ILE A 1 191 ? 0.758 -4.562 -5.040 1.00 97.94 191 ILE A O 1
ATOM 1541 N N . LEU A 1 192 ? -1.373 -4.301 -4.407 1.00 98.12 192 LEU A N 1
ATOM 1542 C CA . LEU A 1 192 ? -1.786 -5.627 -4.879 1.00 98.12 192 LEU A CA 1
ATOM 1543 C C . LEU A 1 192 ? -1.688 -5.768 -6.399 1.00 98.12 192 LEU A C 1
ATOM 1545 O O . LEU A 1 192 ? -1.228 -6.797 -6.885 1.00 98.12 192 LEU A O 1
ATOM 1549 N N . VAL A 1 193 ? -2.057 -4.727 -7.149 1.00 98.19 193 VAL A N 1
ATOM 1550 C CA . VAL A 1 193 ? -1.888 -4.708 -8.610 1.00 98.19 193 VAL A CA 1
ATOM 1551 C C . VAL A 1 193 ? -0.403 -4.750 -8.989 1.00 98.19 193 VAL A C 1
ATOM 1553 O O . VAL A 1 193 ? -0.023 -5.467 -9.913 1.00 98.19 193 VAL A O 1
ATOM 1556 N N . ILE A 1 194 ? 0.452 -4.017 -8.268 1.00 97.19 194 ILE A N 1
ATOM 1557 C CA . ILE A 1 194 ? 1.907 -4.059 -8.467 1.00 97.19 194 ILE A CA 1
ATOM 1558 C C . ILE A 1 194 ? 2.450 -5.458 -8.155 1.00 97.19 194 ILE A C 1
ATOM 1560 O O . ILE A 1 194 ? 3.200 -6.006 -8.957 1.00 97.19 194 ILE A O 1
ATOM 1564 N N . ALA A 1 195 ? 2.060 -6.055 -7.029 1.00 96.44 195 ALA A N 1
ATOM 1565 C CA . ALA A 1 195 ? 2.488 -7.393 -6.634 1.00 96.44 195 ALA A CA 1
ATOM 1566 C C . ALA A 1 195 ? 2.096 -8.448 -7.687 1.00 96.44 195 ALA A C 1
ATOM 1568 O O . ALA A 1 195 ? 2.948 -9.219 -8.127 1.00 96.44 195 ALA A O 1
ATOM 1569 N N . GLU A 1 196 ? 0.856 -8.399 -8.193 1.00 96.75 196 GLU A N 1
ATOM 1570 C CA . GLU A 1 196 ? 0.387 -9.253 -9.293 1.00 96.75 196 GLU A CA 1
ATOM 1571 C C . GLU A 1 196 ? 1.240 -9.075 -10.560 1.00 96.75 196 GLU A C 1
ATOM 1573 O O . GLU A 1 196 ? 1.684 -10.060 -11.150 1.00 96.75 196 GLU A O 1
ATOM 1578 N N . ALA A 1 197 ? 1.510 -7.830 -10.970 1.00 95.25 197 ALA A N 1
ATOM 1579 C CA . ALA A 1 197 ? 2.305 -7.543 -12.164 1.00 95.25 197 ALA A CA 1
ATOM 1580 C C . ALA A 1 197 ? 3.754 -8.042 -12.041 1.00 95.25 197 ALA A C 1
ATOM 1582 O O . ALA A 1 197 ? 4.329 -8.521 -13.020 1.00 95.25 197 ALA A O 1
ATOM 1583 N N . LEU A 1 198 ? 4.326 -7.954 -10.839 1.00 93.12 198 LEU A N 1
ATOM 1584 C CA . LEU A 1 198 ? 5.678 -8.413 -10.535 1.00 93.12 198 LEU A CA 1
ATOM 1585 C C . LEU A 1 198 ? 5.767 -9.931 -10.311 1.00 93.12 198 LEU A C 1
ATOM 1587 O O . LEU A 1 198 ? 6.872 -10.473 -10.393 1.00 93.12 198 LEU A O 1
ATOM 1591 N N . GLY A 1 199 ? 4.638 -10.600 -10.057 1.00 91.75 199 GLY A N 1
ATOM 1592 C CA . GLY A 1 199 ? 4.561 -12.024 -9.730 1.00 91.75 199 GLY A CA 1
ATOM 1593 C C . GLY A 1 199 ? 5.066 -12.353 -8.321 1.00 91.75 199 GLY A C 1
ATOM 1594 O O . GLY A 1 199 ? 5.759 -13.359 -8.162 1.00 91.75 199 GLY A O 1
ATOM 1595 N N . VAL A 1 200 ? 4.775 -11.490 -7.336 1.00 88.19 200 VAL A N 1
ATOM 1596 C CA . VAL A 1 200 ? 5.277 -11.562 -5.942 1.00 88.19 200 VAL A CA 1
ATOM 1597 C C . VAL A 1 200 ? 4.196 -11.392 -4.874 1.00 88.19 200 VAL A C 1
ATOM 1599 O O . VAL A 1 200 ? 3.043 -11.063 -5.222 1.00 88.19 200 VAL A O 1
#

Nearest PDB structures (foldseek):
  4tvw-assembly1_A  TM=6.994E-01  e=1.372E+00  Escherichia coli
  3a7a-assembly1_A  TM=4.870E-01  e=1.958E+00  Escherichia coli K-12
  6zym-assembly1_u  TM=2.056E-01  e=4.767E+00  Homo sapiens
  8ey0-assembly1_A  TM=3.024E-01  e=8.625E+00  Arabidopsis thaliana

pLDDT: mean 82.45, std 19.89, range [33.12, 98.25]

Foldseek 3Di:
DPDPPPVVVVVVVVVVVVVPDDDDPPPPPPPPPPPPADDPVNVCVWPPQWDKDKDKDFDAQVLQVQLCVLLVHRPDHGRDIFIKIFIGHDDDDPPDGPFIKGWDWQQDPQGTWIKIFGDDPQATDDIATPDDPCRVLDDPVQRCLRGPDGLVADLAEDPDPCSPVVHPSYRDDRPPPRVSSSSVSSRNSSVSSSCVSVVD

Sequence (200 aa):
MRRRQIHYRVVLISLLGVLLVQGCAYLQHETQEHPIAITERDAALLHPRSRYVSHHRHLSTEESRRINERLGHEATRPDELIGYYAVTRWPKRPTGETGTVFLEPVRTEHGTLSLLVSVKDGVPQRLAVKDGPSAAAVTHEFLDQFLGRDLDHSYEVGRDPDAFHRVPSPLAPIEGRWELSQRIAEAVRKILVIAEALGV

Radius of gyration: 25.68 Å; Cα contacts (8 Å, |Δi|>4): 312; chains: 1; bounding box: 63×95×40 Å